Protein AF-0000000074544015 (afdb_homodimer)

Structure (mmCIF, N/CA/C/O backbone):
data_AF-0000000074544015-model_v1
#
loop_
_entity.id
_entity.type
_entity.pdbx_description
1 polymer 'DUF4149 domain-containing protein'
#
loop_
_atom_site.group_PDB
_atom_site.id
_atom_site.type_symbol
_atom_site.label_atom_id
_atom_site.label_alt_id
_atom_site.label_comp_id
_atom_site.label_asym_id
_atom_site.label_entity_id
_atom_site.label_seq_id
_atom_site.pdbx_PDB_ins_code
_atom_site.Cartn_x
_atom_site.Cartn_y
_atom_site.Cartn_z
_atom_site.occupancy
_atom_site.B_iso_or_equiv
_atom_site.auth_seq_id
_atom_site.auth_comp_id
_atom_site.auth_asym_id
_atom_site.auth_atom_id
_atom_site.pdbx_PDB_model_num
ATOM 1 N N . MET A 1 1 ? -19.25 -23.734 -2.285 1 68.38 1 MET A N 1
ATOM 2 C CA . MET A 1 1 ? -19.594 -22.438 -2.869 1 68.38 1 MET A CA 1
ATOM 3 C C . MET A 1 1 ? -19.469 -22.469 -4.387 1 68.38 1 MET A C 1
ATOM 5 O O . MET A 1 1 ? -18.562 -23.109 -4.926 1 68.38 1 MET A O 1
ATOM 9 N N . ASN A 1 2 ? -20.469 -21.922 -5.105 1 86.62 2 ASN A N 1
ATOM 10 C CA . ASN A 1 2 ? -20.453 -21.891 -6.566 1 86.62 2 ASN A CA 1
ATOM 11 C C . ASN A 1 2 ? -19.359 -20.969 -7.094 1 86.62 2 ASN A C 1
ATOM 13 O O . ASN A 1 2 ? -19.438 -19.75 -6.934 1 86.62 2 ASN A O 1
ATOM 17 N N . VAL A 1 3 ? -18.312 -21.5 -7.609 1 88.94 3 VAL A N 1
ATOM 18 C CA . VAL A 1 3 ? -17.125 -20.766 -8.023 1 88.94 3 VAL A CA 1
ATOM 19 C C . VAL A 1 3 ? -17.484 -19.766 -9.109 1 88.94 3 VAL A C 1
ATOM 21 O O . VAL A 1 3 ? -16.906 -18.688 -9.18 1 88.94 3 VAL A O 1
ATOM 24 N N . MET A 1 4 ? -18.438 -20.109 -9.906 1 91.88 4 MET A N 1
ATOM 25 C CA . MET A 1 4 ? -18.859 -19.188 -10.961 1 91.88 4 MET A CA 1
ATOM 26 C C . MET A 1 4 ? -19.438 -17.906 -10.375 1 91.88 4 MET A C 1
ATOM 28 O O . MET A 1 4 ? -19.172 -16.812 -10.883 1 91.88 4 MET A O 1
ATOM 32 N N . PHE A 1 5 ? -20.203 -18.125 -9.359 1 94.81 5 PHE A N 1
ATOM 33 C CA . PHE A 1 5 ? -20.781 -16.969 -8.68 1 94.81 5 PHE A CA 1
ATOM 34 C C . PHE A 1 5 ? -19.703 -16.141 -8 1 94.81 5 PHE A C 1
ATOM 36 O O . PHE A 1 5 ? -19.688 -14.906 -8.109 1 94.81 5 PHE A O 1
ATOM 43 N N . LEU A 1 6 ? -18.812 -16.797 -7.352 1 96.56 6 LEU A N 1
ATOM 44 C CA . LEU A 1 6 ? -17.719 -16.109 -6.676 1 96.56 6 LEU A CA 1
ATOM 45 C C . LEU A 1 6 ? -16.844 -15.359 -7.68 1 96.56 6 LEU A C 1
ATOM 47 O O . LEU A 1 6 ? -16.422 -14.234 -7.414 1 96.56 6 LEU A O 1
ATOM 51 N N . ASN A 1 7 ? -16.625 -15.906 -8.805 1 97.31 7 ASN A N 1
ATOM 52 C CA . ASN A 1 7 ? -15.867 -15.266 -9.883 1 97.31 7 ASN A CA 1
ATOM 53 C C . ASN A 1 7 ? -16.531 -13.969 -10.336 1 97.31 7 ASN A C 1
ATOM 55 O O . ASN A 1 7 ? -15.852 -12.953 -10.508 1 97.31 7 ASN A O 1
ATOM 59 N N . LYS A 1 8 ? -17.781 -14.047 -10.516 1 97.81 8 LYS A N 1
ATOM 60 C CA . LYS A 1 8 ? -18.531 -12.867 -10.945 1 97.81 8 LYS A CA 1
ATOM 61 C C . LYS A 1 8 ? -18.453 -11.758 -9.898 1 97.81 8 LYS A C 1
ATOM 63 O O . LYS A 1 8 ? -18.266 -10.586 -10.242 1 97.81 8 LYS A O 1
ATOM 68 N N . LEU A 1 9 ? -18.562 -12.148 -8.68 1 98.25 9 LEU A N 1
ATOM 69 C CA . LEU A 1 9 ? -18.531 -11.172 -7.594 1 98.25 9 LEU A CA 1
ATOM 70 C C . LEU A 1 9 ? -17.156 -10.523 -7.488 1 98.25 9 LEU A C 1
ATOM 72 O O . LEU A 1 9 ? -17.047 -9.32 -7.246 1 98.25 9 LEU A O 1
ATOM 76 N N . ILE A 1 10 ? -16.109 -11.281 -7.668 1 98.62 10 ILE A N 1
ATOM 77 C CA . ILE A 1 10 ? -14.758 -10.75 -7.613 1 98.62 10 ILE A CA 1
ATOM 78 C C . ILE A 1 10 ? -14.531 -9.773 -8.766 1 98.62 10 ILE A C 1
ATOM 80 O O . ILE A 1 10 ? -13.93 -8.711 -8.586 1 98.62 10 ILE A O 1
ATOM 84 N N . PHE A 1 11 ? -15.031 -10.148 -9.914 1 98.62 11 PHE A N 1
ATOM 85 C CA . PHE A 1 11 ? -14.945 -9.258 -11.07 1 98.62 11 PHE A CA 1
ATOM 86 C C . PHE A 1 11 ? -15.641 -7.934 -10.789 1 98.62 11 PHE A C 1
ATOM 88 O O . PHE A 1 11 ? -15.078 -6.863 -11.047 1 98.62 11 PHE A O 1
ATOM 95 N N . ILE A 1 12 ? -16.828 -8 -10.242 1 98.69 12 ILE A N 1
ATOM 96 C CA . ILE A 1 12 ? -17.594 -6.805 -9.922 1 98.69 12 ILE A CA 1
ATOM 97 C C . ILE A 1 12 ? -16.844 -5.984 -8.867 1 98.69 12 ILE A C 1
ATOM 99 O O . ILE A 1 12 ? -16.781 -4.754 -8.961 1 98.69 12 ILE A O 1
ATOM 103 N N . CYS A 1 13 ? -16.25 -6.652 -7.918 1 98.75 13 CYS A N 1
ATOM 104 C CA . CYS A 1 13 ? -15.469 -5.957 -6.902 1 98.75 13 CYS A CA 1
ATOM 105 C C . CYS A 1 13 ? -14.258 -5.258 -7.52 1 98.75 13 CYS A C 1
ATOM 107 O O . CYS A 1 13 ? -13.836 -4.207 -7.039 1 98.75 13 CYS A O 1
ATOM 109 N N . GLY A 1 14 ? -13.719 -5.902 -8.586 1 98.81 14 GLY A N 1
ATOM 110 C CA . GLY A 1 14 ? -12.672 -5.203 -9.312 1 98.81 14 GLY A CA 1
ATOM 111 C C . GLY A 1 14 ? -13.117 -3.863 -9.859 1 98.81 14 GLY A C 1
ATOM 112 O O . GLY A 1 14 ? -12.43 -2.854 -9.695 1 98.81 14 GLY A O 1
ATOM 113 N N . ILE A 1 15 ? -14.258 -3.795 -10.43 1 98.62 15 ILE A N 1
ATOM 114 C CA . ILE A 1 15 ? -14.828 -2.572 -10.984 1 98.62 15 ILE A CA 1
ATOM 115 C C . ILE A 1 15 ? -15.102 -1.572 -9.867 1 98.62 15 ILE A C 1
ATOM 117 O O . ILE A 1 15 ? -14.82 -0.379 -10.008 1 98.62 15 ILE A O 1
ATOM 121 N N . LEU A 1 16 ? -15.57 -2.104 -8.812 1 98.75 16 LEU A N 1
ATOM 122 C CA . LEU A 1 16 ? -15.914 -1.248 -7.676 1 98.75 16 LEU A CA 1
ATOM 123 C C . LEU A 1 16 ? -14.656 -0.648 -7.055 1 98.75 16 LEU A C 1
ATOM 125 O O . LEU A 1 16 ? -14.68 0.478 -6.555 1 98.75 16 LEU A O 1
ATOM 129 N N . HIS A 1 17 ? -13.539 -1.389 -7.109 1 98.81 17 HIS A N 1
ATOM 130 C CA . HIS A 1 17 ? -12.273 -0.826 -6.652 1 98.81 17 HIS A CA 1
ATOM 131 C C . HIS A 1 17 ? -11.859 0.37 -7.504 1 98.81 17 HIS A C 1
ATOM 133 O O . HIS A 1 17 ? -11.336 1.356 -6.984 1 98.81 17 HIS A O 1
ATOM 139 N N . LEU A 1 18 ? -12.039 0.261 -8.797 1 98.25 18 LEU A N 1
ATOM 140 C CA . LEU A 1 18 ? -11.727 1.381 -9.68 1 98.25 18 LEU A CA 1
ATOM 141 C C . LEU A 1 18 ? -12.641 2.57 -9.391 1 98.25 18 LEU A C 1
ATOM 143 O O . LEU A 1 18 ? -12.18 3.715 -9.359 1 98.25 18 LEU A O 1
ATOM 147 N N . ALA A 1 19 ? -13.914 2.293 -9.164 1 97.44 19 ALA A N 1
ATOM 148 C CA . ALA A 1 19 ? -14.859 3.346 -8.797 1 97.44 19 ALA A CA 1
ATOM 149 C C . ALA A 1 19 ? -14.453 4.016 -7.488 1 97.44 19 ALA A C 1
ATOM 151 O O . ALA A 1 19 ? -14.555 5.234 -7.348 1 97.44 19 ALA A O 1
ATOM 152 N N . LEU A 1 20 ? -14.047 3.203 -6.547 1 97.19 20 LEU A N 1
ATOM 153 C CA . LEU A 1 20 ? -13.547 3.725 -5.281 1 97.19 20 LEU A CA 1
ATOM 154 C C . LEU A 1 20 ? -12.367 4.664 -5.508 1 97.19 20 LEU A C 1
ATOM 156 O O . LEU A 1 20 ? -12.273 5.715 -4.871 1 97.19 20 LEU A O 1
ATOM 160 N N . GLY A 1 21 ? -11.438 4.227 -6.391 1 95.38 21 GLY A N 1
ATOM 161 C CA . GLY A 1 21 ? -10.312 5.078 -6.723 1 95.38 21 GLY A CA 1
ATOM 162 C C . GLY A 1 21 ? -10.727 6.438 -7.254 1 95.38 21 GLY A C 1
ATOM 163 O O . GLY A 1 21 ? -10.195 7.465 -6.832 1 95.38 21 GLY A O 1
ATOM 164 N N . ILE A 1 22 ? -11.68 6.461 -8.094 1 92.88 22 ILE A N 1
ATOM 165 C CA . ILE A 1 22 ? -12.203 7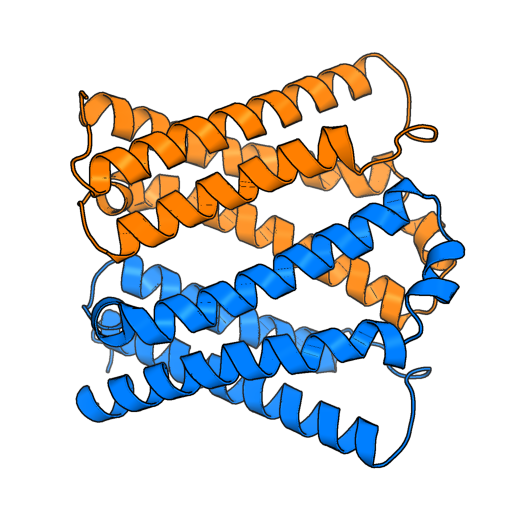.699 -8.664 1 92.88 22 ILE A CA 1
ATOM 166 C C . ILE A 1 22 ? -12.852 8.539 -7.574 1 92.88 22 ILE A C 1
ATOM 168 O O . ILE A 1 22 ? -12.594 9.742 -7.473 1 92.88 22 ILE A O 1
ATOM 172 N N . GLY A 1 23 ? -13.641 7.918 -6.766 1 90.44 23 GLY A N 1
ATOM 173 C CA . GLY A 1 23 ? -14.305 8.617 -5.676 1 90.44 23 GLY A CA 1
ATOM 174 C C . GLY A 1 23 ? -13.328 9.18 -4.652 1 90.44 23 GLY A C 1
ATOM 175 O O . GLY A 1 23 ? -13.531 10.273 -4.133 1 90.44 23 GLY A O 1
ATOM 176 N N . SER A 1 24 ? -12.289 8.43 -4.371 1 91.12 24 SER A N 1
ATOM 177 C CA . SER A 1 24 ? -11.305 8.82 -3.365 1 91.12 24 SER A CA 1
ATOM 178 C C . SER A 1 24 ? -10.539 10.07 -3.799 1 91.12 24 SER A C 1
ATOM 180 O O . SER A 1 24 ? -9.992 10.789 -2.963 1 91.12 24 SER A O 1
ATOM 182 N N . SER A 1 25 ? -10.492 10.375 -5.059 1 92 25 SER A N 1
ATOM 183 C CA . SER A 1 25 ? -9.773 11.539 -5.57 1 92 25 SER A CA 1
ATOM 184 C C . SER A 1 25 ? -10.484 12.836 -5.199 1 92 25 SER A C 1
ATOM 186 O O . SER A 1 25 ? -9.914 13.922 -5.32 1 92 25 SER A O 1
ATOM 188 N N . ILE A 1 26 ? -11.703 12.766 -4.664 1 91.06 26 ILE A N 1
ATOM 189 C CA . ILE A 1 26 ? -12.492 13.914 -4.242 1 91.06 26 ILE A CA 1
ATOM 190 C C . ILE A 1 26 ? -12.125 14.297 -2.811 1 91.06 26 ILE A C 1
ATOM 192 O O . ILE A 1 26 ? -12.312 15.445 -2.398 1 91.06 26 ILE A O 1
ATOM 196 N N . ILE A 1 27 ? -11.484 13.445 -2.08 1 91.25 27 ILE A N 1
ATOM 197 C CA . ILE A 1 27 ? -11.273 13.562 -0.643 1 91.25 27 ILE A CA 1
ATOM 198 C C . ILE A 1 27 ? -10.328 14.727 -0.355 1 91.25 27 ILE A C 1
ATOM 200 O O . ILE A 1 27 ? -10.586 15.531 0.544 1 91.25 27 ILE A O 1
ATOM 204 N N . PRO A 1 28 ? -9.297 14.914 -1.146 1 94.62 28 PRO A N 1
ATOM 205 C CA . PRO A 1 28 ? -8.414 16.047 -0.875 1 94.62 28 PRO A CA 1
ATOM 206 C C . PRO A 1 28 ? -9.148 17.391 -0.929 1 94.62 28 PRO A C 1
ATOM 208 O O . PRO A 1 28 ? -8.844 18.297 -0.147 1 94.62 28 PRO A O 1
ATOM 211 N N . LYS A 1 29 ? -10.07 17.516 -1.796 1 93.44 29 LYS A N 1
ATOM 212 C CA . LYS A 1 29 ? -10.828 18.75 -1.916 1 93.44 29 LYS A CA 1
ATOM 213 C C . LYS A 1 29 ? -11.82 18.906 -0.763 1 93.44 29 LYS A C 1
ATOM 215 O O . LYS A 1 29 ? -11.922 19.969 -0.162 1 93.44 29 LYS A O 1
ATOM 220 N N . VAL A 1 30 ? -12.469 17.875 -0.419 1 89.75 30 VAL A N 1
ATOM 221 C CA . VAL A 1 30 ? -13.5 17.891 0.611 1 89.75 30 VAL A CA 1
ATOM 222 C C . VAL A 1 30 ? -12.875 18.203 1.967 1 89.75 30 VAL A C 1
ATOM 224 O O . VAL A 1 30 ? -13.469 18.922 2.775 1 89.75 30 VAL A O 1
ATOM 227 N N . LEU A 1 31 ? -11.68 17.75 2.191 1 91.75 31 LEU A N 1
ATOM 228 C CA . LEU A 1 31 ? -11.031 17.938 3.484 1 91.75 31 LEU A CA 1
ATOM 229 C C . LEU A 1 31 ? -10.008 19.078 3.424 1 91.75 31 LEU A C 1
ATOM 231 O O . LEU A 1 31 ? -9.25 19.281 4.375 1 91.75 31 LEU A O 1
ATOM 235 N N . ASP A 1 32 ? -9.906 19.688 2.236 1 94.31 32 ASP A N 1
ATOM 236 C CA . ASP A 1 32 ? -9.031 20.844 2.023 1 94.31 32 ASP A CA 1
ATOM 237 C C . ASP A 1 32 ? -7.59 20.5 2.402 1 94.31 32 ASP A C 1
ATOM 239 O O . ASP A 1 32 ? -6.961 21.234 3.178 1 94.31 32 ASP A O 1
ATOM 243 N N . TRP A 1 33 ? -7.113 19.406 1.851 1 96 33 TRP A N 1
ATOM 244 C CA . TRP A 1 33 ? -5.746 18.969 2.117 1 96 33 TRP A CA 1
ATOM 245 C C . TRP A 1 33 ? -4.746 20.062 1.764 1 96 33 TRP A C 1
ATOM 247 O O . TRP A 1 33 ? -3.779 20.297 2.494 1 96 33 TRP A O 1
ATOM 257 N N . LYS A 1 34 ? -4.961 20.719 0.68 1 96.81 34 LYS A N 1
ATOM 258 C CA . LYS A 1 34 ? -4.008 21.703 0.17 1 96.81 34 LYS A CA 1
ATOM 259 C C . LYS A 1 34 ? -3.717 22.781 1.214 1 96.81 34 LYS A C 1
ATOM 261 O O . LYS A 1 34 ? -2.555 23.062 1.521 1 96.81 34 LYS A O 1
ATOM 266 N N . THR A 1 35 ? -4.715 23.375 1.816 1 96.5 35 THR A N 1
ATOM 267 C CA . THR A 1 35 ? -4.547 24.422 2.807 1 96.5 35 THR A CA 1
ATOM 268 C C . THR A 1 35 ? -4.023 23.859 4.121 1 96.5 35 THR A C 1
ATOM 270 O O . THR A 1 35 ? -3.109 24.422 4.727 1 96.5 35 THR A O 1
ATOM 273 N N . GLU A 1 36 ? -4.578 22.734 4.543 1 96.62 36 GLU A N 1
ATOM 274 C CA . GLU A 1 36 ? -4.207 22.156 5.828 1 96.62 36 GLU A CA 1
ATOM 275 C C . GLU A 1 36 ? -2.734 21.75 5.852 1 96.62 36 GLU A C 1
ATOM 277 O O . GLU A 1 36 ? -2.037 22 6.84 1 96.62 36 GLU A O 1
ATOM 282 N N . LEU A 1 37 ? -2.26 21.266 4.746 1 97.19 37 LEU A N 1
ATOM 283 C CA . LEU A 1 37 ? -0.925 20.672 4.746 1 97.19 37 LEU A CA 1
ATOM 284 C C . LEU A 1 37 ? 0.141 21.75 4.543 1 97.19 37 LEU A C 1
ATOM 286 O O . LEU A 1 37 ? 1.336 21.469 4.672 1 97.19 37 LEU A O 1
ATOM 290 N N . THR A 1 38 ? -0.251 22.938 4.262 1 97.06 38 THR A N 1
ATOM 291 C CA . THR A 1 38 ? 0.721 24.031 4.215 1 97.06 38 THR A CA 1
ATOM 292 C C . THR A 1 38 ? 1.241 24.344 5.613 1 97.06 38 THR A C 1
ATOM 294 O O . THR A 1 38 ? 2.246 25.047 5.766 1 97.06 38 THR A O 1
ATOM 297 N N . LYS A 1 39 ? 0.61 23.781 6.605 1 97.5 39 LYS A N 1
ATOM 298 C CA . LYS A 1 39 ? 0.94 24.078 7.996 1 97.5 39 LYS A CA 1
ATOM 299 C C . LYS A 1 39 ? 2.145 23.266 8.461 1 97.5 39 LYS A C 1
ATOM 301 O O . LYS A 1 39 ? 2.725 23.547 9.508 1 97.5 39 LYS A O 1
ATOM 306 N N . VAL A 1 40 ? 2.463 22.312 7.703 1 96.94 40 VAL A N 1
ATOM 307 C CA . VAL A 1 40 ? 3.574 21.453 8.102 1 96.94 40 VAL A CA 1
ATOM 308 C C . VAL A 1 40 ? 4.773 21.703 7.188 1 96.94 40 VAL A C 1
ATOM 310 O O . VAL A 1 40 ? 4.652 22.375 6.168 1 96.94 40 VAL A O 1
ATOM 313 N N . GLN A 1 41 ? 5.945 21.141 7.539 1 95.94 41 GLN A N 1
ATOM 314 C CA . GLN A 1 41 ? 7.164 21.266 6.746 1 95.94 41 GLN A CA 1
ATOM 315 C C . GLN A 1 41 ? 6.996 20.609 5.375 1 95.94 41 GLN A C 1
ATOM 317 O O . GLN A 1 41 ? 6.277 19.609 5.242 1 95.94 41 GLN A O 1
ATOM 322 N N . PRO A 1 42 ? 7.688 21.094 4.387 1 96.06 42 PRO A N 1
ATOM 323 C CA . PRO A 1 42 ? 7.508 20.609 3.018 1 96.06 42 PRO A CA 1
ATOM 324 C C . PRO A 1 42 ? 7.695 19.109 2.896 1 96.06 42 PRO A C 1
ATOM 326 O O . PRO A 1 42 ? 6.914 18.438 2.215 1 96.06 42 PRO A O 1
ATOM 329 N N . LEU A 1 43 ? 8.664 18.547 3.562 1 95.62 43 LEU A N 1
ATOM 330 C CA . LEU A 1 43 ? 8.914 17.125 3.455 1 95.62 43 LEU A CA 1
ATOM 331 C C . LEU A 1 43 ? 7.738 16.312 3.992 1 95.62 43 LEU A C 1
ATOM 333 O O . LEU A 1 43 ? 7.316 15.336 3.375 1 95.62 43 LEU A O 1
ATOM 337 N N . ILE A 1 44 ? 7.188 16.656 5.055 1 96.75 44 ILE A N 1
ATOM 338 C CA . ILE A 1 44 ? 6.066 15.961 5.672 1 96.75 44 ILE A CA 1
ATOM 339 C C . ILE A 1 44 ? 4.824 16.094 4.793 1 96.75 44 ILE A C 1
ATOM 341 O O . ILE A 1 44 ? 4.078 15.133 4.605 1 96.75 44 ILE A O 1
ATOM 345 N N . ARG A 1 45 ? 4.637 17.281 4.242 1 97.69 45 ARG A N 1
ATOM 346 C CA . ARG A 1 45 ? 3.562 17.516 3.285 1 97.69 45 ARG A CA 1
ATOM 347 C C . ARG A 1 45 ? 3.678 16.578 2.09 1 97.69 45 ARG A C 1
ATOM 349 O O . ARG A 1 45 ? 2.695 15.953 1.688 1 97.69 45 ARG A O 1
ATOM 356 N N . GLN A 1 46 ? 4.844 16.484 1.615 1 97.81 46 GLN A N 1
ATOM 357 C CA . GLN A 1 46 ? 5.098 15.664 0.437 1 97.81 46 GLN A CA 1
ATOM 358 C C . GLN A 1 46 ? 4.949 14.188 0.759 1 97.81 46 GLN A C 1
ATOM 360 O O . GLN A 1 46 ? 4.488 13.406 -0.077 1 97.81 46 GLN A O 1
ATOM 365 N N . MET A 1 47 ? 5.316 13.781 1.962 1 97.69 47 MET A N 1
ATOM 366 C CA . MET A 1 47 ? 5.121 12.398 2.391 1 97.69 47 MET A CA 1
ATOM 367 C C . MET A 1 47 ? 3.639 12.055 2.451 1 97.69 47 MET A C 1
ATOM 369 O O . MET A 1 47 ? 3.234 10.961 2.035 1 97.69 47 MET A O 1
ATOM 373 N N . PHE A 1 48 ? 2.826 12.969 2.959 1 98.25 48 PHE A N 1
ATOM 374 C CA . PHE A 1 48 ? 1.387 12.742 3.016 1 98.25 48 PHE A CA 1
ATOM 375 C C . PHE A 1 48 ? 0.829 12.453 1.627 1 98.25 48 PHE A C 1
ATOM 377 O O . PHE A 1 48 ? 0.156 11.445 1.417 1 98.25 48 PHE A O 1
ATOM 384 N N . TRP A 1 49 ? 1.152 13.281 0.678 1 97.81 49 TRP A N 1
ATOM 385 C CA . TRP A 1 49 ? 0.671 13.125 -0.69 1 97.81 49 TRP A CA 1
ATOM 386 C C . TRP A 1 49 ? 1.205 11.844 -1.313 1 97.81 49 TRP A C 1
ATOM 388 O O . TRP A 1 49 ? 0.488 11.156 -2.043 1 97.81 49 TRP A O 1
ATOM 398 N N . THR A 1 50 ? 2.424 11.547 -1.043 1 98.25 50 THR A N 1
ATOM 399 C CA . THR A 1 50 ? 3.043 10.328 -1.551 1 98.25 50 THR A CA 1
ATOM 400 C C . THR A 1 50 ? 2.314 9.094 -1.026 1 98.25 50 THR A C 1
ATOM 402 O O . THR A 1 50 ? 1.92 8.227 -1.803 1 98.25 50 THR A O 1
ATOM 405 N N . TYR A 1 51 ? 2.135 9.039 0.278 1 98.25 51 TYR A N 1
ATOM 406 C CA . TYR A 1 51 ? 1.462 7.891 0.881 1 98.25 51 TYR A CA 1
ATOM 407 C C . TYR A 1 51 ? 0.04 7.75 0.351 1 98.25 51 TYR A C 1
ATOM 409 O O . TYR A 1 51 ? -0.414 6.641 0.058 1 98.25 51 TYR A O 1
ATOM 417 N N . ALA A 1 52 ? -0.606 8.859 0.192 1 98 52 ALA A N 1
ATOM 418 C CA . ALA A 1 52 ? -1.964 8.844 -0.347 1 98 52 ALA A CA 1
ATOM 419 C C . ALA A 1 52 ? -1.982 8.297 -1.772 1 98 52 ALA A C 1
ATOM 421 O O . ALA A 1 52 ? -2.857 7.508 -2.131 1 98 52 ALA A O 1
ATOM 422 N N . ALA A 1 53 ? -1.065 8.727 -2.586 1 97.62 53 ALA A N 1
ATOM 423 C CA . ALA A 1 53 ? -0.974 8.25 -3.965 1 97.62 53 ALA A CA 1
ATOM 424 C C . ALA A 1 53 ? -0.689 6.754 -4.012 1 97.62 53 ALA A C 1
ATOM 426 O O . ALA A 1 53 ? -1.25 6.035 -4.844 1 97.62 53 ALA A O 1
ATOM 427 N N . TYR A 1 54 ? 0.199 6.309 -3.139 1 98.31 54 TYR A N 1
ATOM 428 C CA . TYR A 1 54 ? 0.479 4.879 -3.057 1 98.31 54 TYR A CA 1
ATOM 429 C C . TYR A 1 54 ? -0.79 4.09 -2.75 1 98.31 54 TYR A C 1
ATOM 431 O O . TYR A 1 54 ? -1.061 3.066 -3.383 1 98.31 54 TYR A O 1
ATOM 439 N N . ILE A 1 55 ? -1.539 4.551 -1.779 1 98.25 55 ILE A N 1
ATOM 440 C CA . ILE A 1 55 ? -2.768 3.871 -1.385 1 98.25 55 ILE A CA 1
ATOM 441 C C . ILE A 1 55 ? -3.744 3.848 -2.559 1 98.25 55 ILE A C 1
ATOM 443 O O . ILE A 1 55 ? -4.359 2.818 -2.844 1 98.25 55 ILE A O 1
ATOM 447 N N . LEU A 1 56 ? -3.85 4.961 -3.23 1 97.62 56 LEU A N 1
ATOM 448 C CA . LEU A 1 56 ? -4.734 5.039 -4.387 1 97.62 56 LEU A CA 1
ATOM 449 C C . LEU A 1 56 ? -4.324 4.031 -5.457 1 97.62 56 LEU A C 1
ATOM 451 O O . LEU A 1 56 ? -5.164 3.295 -5.977 1 97.62 56 LEU A O 1
ATOM 455 N N . VAL A 1 57 ? -3.086 4 -5.793 1 97.44 57 VAL A N 1
ATOM 456 C CA . VAL A 1 57 ? -2.586 3.113 -6.836 1 97.44 57 VAL A CA 1
ATOM 457 C C . VAL A 1 57 ? -2.771 1.658 -6.41 1 97.44 57 VAL A C 1
ATOM 459 O O . VAL A 1 57 ? -3.143 0.809 -7.223 1 97.44 57 VAL A O 1
ATOM 462 N N . ILE A 1 58 ? -2.508 1.364 -5.168 1 98.19 58 ILE A N 1
ATOM 463 C CA . ILE A 1 58 ? -2.682 0.01 -4.652 1 98.19 58 ILE A CA 1
ATOM 464 C C . ILE A 1 58 ? -4.141 -0.412 -4.797 1 98.19 58 ILE A C 1
ATOM 466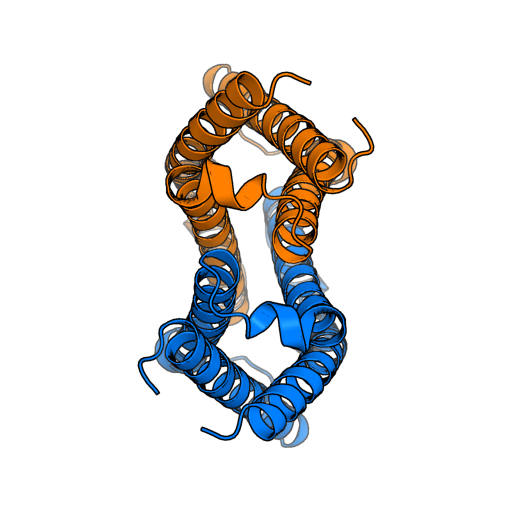 O O . ILE A 1 58 ? -4.434 -1.531 -5.223 1 98.19 58 ILE A O 1
ATOM 470 N N . ASN A 1 59 ? -5.055 0.482 -4.469 1 98.12 59 ASN A N 1
ATOM 471 C CA . ASN A 1 59 ? -6.473 0.191 -4.656 1 98.12 59 ASN A CA 1
ATOM 472 C C . ASN A 1 59 ? -6.801 -0.082 -6.121 1 98.12 59 ASN A C 1
ATOM 474 O O . ASN A 1 59 ? -7.574 -0.991 -6.426 1 98.12 59 ASN A O 1
ATOM 478 N N . ILE A 1 60 ? -6.223 0.702 -6.977 1 98.12 60 ILE A N 1
ATOM 479 C CA . ILE A 1 60 ? -6.434 0.509 -8.406 1 98.12 60 ILE A CA 1
ATOM 480 C C . ILE A 1 60 ? -5.867 -0.844 -8.836 1 98.12 60 ILE A C 1
ATOM 482 O O . ILE A 1 60 ? -6.484 -1.558 -9.633 1 98.12 60 ILE A O 1
ATOM 486 N N . CYS A 1 61 ? -4.746 -1.213 -8.32 1 98.31 61 CYS A N 1
ATOM 487 C CA . CYS A 1 61 ? -4.137 -2.5 -8.633 1 98.31 61 CYS A CA 1
ATOM 488 C C . CYS A 1 61 ? -5.012 -3.65 -8.148 1 98.31 61 CYS A C 1
ATOM 490 O O . CYS A 1 61 ? -5.117 -4.68 -8.82 1 98.31 61 CYS A O 1
ATOM 492 N N . PHE A 1 62 ? -5.598 -3.488 -6.91 1 98.69 62 PHE A N 1
ATOM 493 C CA . PHE A 1 62 ? -6.559 -4.488 -6.461 1 98.69 62 PHE A CA 1
ATOM 494 C C . PHE A 1 62 ? -7.672 -4.672 -7.484 1 98.69 62 PHE A C 1
ATOM 496 O O . PHE A 1 62 ? -8.086 -5.801 -7.762 1 98.69 62 PHE A O 1
ATOM 503 N N . GLY A 1 63 ? -8.148 -3.535 -7.996 1 98.75 63 GLY A N 1
ATOM 504 C CA . GLY A 1 63 ? -9.188 -3.598 -9.016 1 98.75 63 GLY A CA 1
ATOM 505 C C . GLY A 1 63 ? -8.734 -4.301 -10.281 1 98.75 63 GLY A C 1
ATOM 506 O O . GLY A 1 63 ? -9.43 -5.191 -10.781 1 98.75 63 GLY A O 1
ATOM 507 N N . LEU A 1 64 ? -7.598 -3.977 -10.766 1 98.5 64 LEU A N 1
ATOM 508 C CA . LEU A 1 64 ? -7.098 -4.508 -12.031 1 98.5 64 LEU A CA 1
ATOM 509 C C . LEU A 1 64 ? -6.852 -6.012 -11.93 1 98.5 64 LEU A C 1
ATOM 511 O O . LEU A 1 64 ? -7.23 -6.77 -12.828 1 98.5 64 LEU A O 1
ATOM 515 N N . VAL A 1 65 ? -6.23 -6.457 -10.852 1 98.44 65 VAL A N 1
ATOM 516 C CA . VAL A 1 65 ? -5.953 -7.883 -10.711 1 98.44 65 VAL A CA 1
ATOM 517 C C . VAL A 1 65 ? -7.262 -8.656 -10.555 1 98.44 65 VAL A C 1
ATOM 519 O O . VAL A 1 65 ? -7.379 -9.789 -11.023 1 98.44 65 VAL A O 1
ATOM 522 N N . SER A 1 66 ? -8.242 -8.008 -9.945 1 98.75 66 SER A N 1
ATOM 523 C CA . SER A 1 66 ? -9.531 -8.656 -9.766 1 98.75 66 SER A CA 1
ATOM 524 C C . SER A 1 66 ? -10.289 -8.758 -11.094 1 98.75 66 SER A C 1
ATOM 526 O O . SER A 1 66 ? -11.023 -9.711 -11.328 1 98.75 66 SER A O 1
ATOM 528 N N . ILE A 1 67 ? -10.086 -7.781 -11.953 1 98.62 67 ILE A N 1
ATOM 529 C CA . ILE A 1 67 ? -10.773 -7.758 -13.242 1 98.62 67 ILE A CA 1
ATOM 530 C C . ILE A 1 67 ? -10.07 -8.695 -14.219 1 98.62 67 ILE A C 1
ATOM 532 O O . ILE A 1 67 ? -10.719 -9.531 -14.852 1 98.62 67 ILE A O 1
ATOM 536 N N . PHE A 1 68 ? -8.742 -8.641 -14.297 1 98.19 68 PHE A N 1
ATOM 537 C CA . PHE A 1 68 ? -8.008 -9.367 -15.32 1 98.19 68 PHE A CA 1
ATOM 538 C C . PHE A 1 68 ? -7.531 -10.711 -14.797 1 98.19 68 PHE A C 1
ATOM 540 O O . PHE A 1 68 ? -7.148 -11.594 -15.578 1 98.19 68 PHE A O 1
ATOM 547 N N . GLY A 1 69 ? -7.527 -10.906 -13.547 1 98.06 69 GLY A N 1
ATOM 548 C CA . GLY A 1 69 ? -7.055 -12.148 -12.953 1 98.06 69 GLY A CA 1
ATOM 549 C C . GLY A 1 69 ? -8.07 -12.797 -12.031 1 98.06 69 GLY A C 1
ATOM 550 O O . GLY A 1 69 ? -7.711 -13.367 -11 1 98.06 69 GLY A O 1
ATOM 551 N N . THR A 1 70 ? -9.32 -12.664 -12.398 1 97.69 70 THR A N 1
ATOM 552 C CA . THR A 1 70 ? -10.391 -13.172 -11.555 1 97.69 70 THR A CA 1
ATOM 553 C C . THR A 1 70 ? -10.211 -14.664 -11.281 1 97.69 70 THR A C 1
ATOM 555 O O . THR A 1 70 ? -10.234 -15.102 -10.133 1 97.69 70 THR A O 1
ATOM 558 N N . GLU A 1 71 ? -10 -15.477 -12.305 1 97.5 71 GLU A N 1
ATOM 559 C CA . GLU A 1 71 ? -9.836 -16.922 -12.164 1 97.5 71 GLU A CA 1
ATOM 560 C C . GLU A 1 71 ? -8.547 -17.25 -11.414 1 97.5 71 GLU A C 1
ATOM 562 O O . GLU A 1 71 ? -8.508 -18.203 -10.633 1 97.5 71 GLU A O 1
ATOM 567 N N . GLU A 1 72 ? -7.547 -16.422 -11.688 1 98.06 72 GLU A N 1
ATOM 568 C CA . GLU A 1 72 ? -6.254 -16.656 -11.055 1 98.06 72 GLU A CA 1
ATOM 569 C C . GLU A 1 72 ? -6.328 -16.406 -9.547 1 98.06 72 GLU A C 1
ATOM 571 O O . GLU A 1 72 ? -5.613 -17.031 -8.773 1 98.06 72 GLU A O 1
ATOM 576 N N . LEU A 1 73 ? -7.234 -15.562 -9.156 1 98.44 73 LEU A N 1
ATOM 577 C CA . LEU A 1 73 ? -7.406 -15.242 -7.742 1 98.44 73 LEU A CA 1
ATOM 578 C C . LEU A 1 73 ? -8.156 -16.359 -7.02 1 98.44 73 LEU A C 1
ATOM 580 O O . LEU A 1 73 ? -8.219 -16.375 -5.789 1 98.44 73 LEU A O 1
ATOM 584 N N . LEU A 1 74 ? -8.68 -17.266 -7.812 1 98.19 74 LEU A N 1
ATOM 585 C CA . LEU A 1 74 ? -9.453 -18.359 -7.234 1 98.19 74 LEU A CA 1
ATOM 586 C C . LEU A 1 74 ? -8.898 -19.719 -7.676 1 98.19 74 LEU A C 1
ATOM 588 O O . LEU A 1 74 ? -9.656 -20.672 -7.883 1 98.19 74 LEU A O 1
ATOM 592 N N . ASN A 1 75 ? -7.625 -19.812 -7.805 1 97.56 75 ASN A N 1
ATOM 593 C CA . ASN A 1 75 ? -7.055 -21.031 -8.391 1 97.56 75 ASN A CA 1
ATOM 594 C C . ASN A 1 75 ? -6.395 -21.906 -7.332 1 97.56 75 ASN A C 1
ATOM 596 O O . ASN A 1 75 ? -5.555 -22.75 -7.656 1 97.56 75 ASN A O 1
ATOM 600 N N . HIS A 1 76 ? -6.547 -21.625 -6.07 1 97.62 76 HIS A N 1
ATOM 601 C CA . HIS A 1 76 ? -6.129 -22.438 -4.941 1 97.62 76 HIS A CA 1
ATOM 602 C C . HIS A 1 76 ? -4.621 -22.359 -4.727 1 97.62 76 HIS 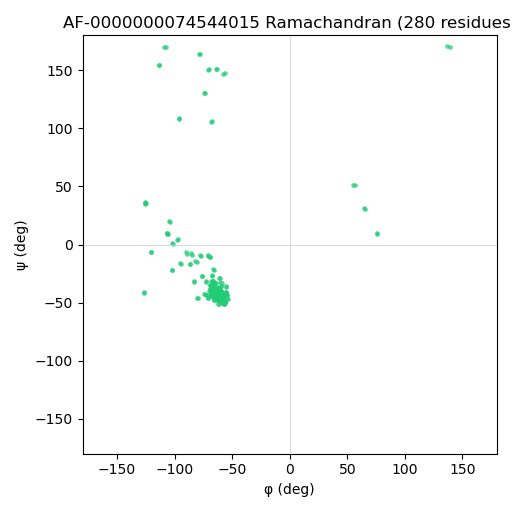A C 1
ATOM 604 O O . HIS A 1 76 ? -4.066 -23.094 -3.896 1 97.62 76 HIS A O 1
ATOM 610 N N . SER A 1 77 ? -3.979 -21.469 -5.426 1 98.19 77 SER A N 1
ATOM 611 C CA . SER A 1 77 ? -2.529 -21.359 -5.281 1 98.19 77 SER A CA 1
ATOM 612 C C . SER A 1 77 ? -2.154 -20.609 -4.008 1 98.19 77 SER A C 1
ATOM 614 O O . SER A 1 77 ? -2.994 -19.938 -3.41 1 98.19 77 SER A O 1
ATOM 616 N N . PHE A 1 78 ? -0.925 -20.766 -3.662 1 98.44 78 PHE A N 1
ATOM 617 C CA . PHE A 1 78 ? -0.366 -20.047 -2.523 1 98.44 78 PHE A CA 1
ATOM 618 C C . PHE A 1 78 ? -0.506 -18.531 -2.713 1 98.44 78 PHE A C 1
ATOM 620 O O . PHE A 1 78 ? -0.935 -17.828 -1.8 1 98.44 78 PHE A O 1
ATOM 627 N N . LEU A 1 79 ? -0.186 -18.062 -3.912 1 98.62 79 LEU A N 1
ATOM 628 C CA . LEU A 1 79 ? -0.225 -16.625 -4.176 1 98.62 79 LEU A CA 1
ATOM 629 C C . LEU A 1 79 ? -1.661 -16.109 -4.172 1 98.62 79 LEU A C 1
ATOM 631 O O . LEU A 1 79 ? -1.925 -15 -3.711 1 98.62 79 LEU A O 1
ATOM 635 N N . ALA A 1 80 ? -2.58 -16.891 -4.711 1 98.69 80 ALA A N 1
ATOM 636 C CA . ALA A 1 80 ? -3.99 -16.516 -4.656 1 98.69 80 ALA A CA 1
ATOM 637 C C . ALA A 1 80 ? -4.465 -16.375 -3.213 1 98.69 80 ALA A C 1
ATOM 639 O O . ALA A 1 80 ? -5.145 -15.406 -2.865 1 98.69 80 ALA A O 1
ATOM 640 N N . SER A 1 81 ? -4.039 -17.312 -2.4 1 98.69 81 SER A N 1
ATOM 641 C CA . SER A 1 81 ? -4.395 -17.281 -0.987 1 98.69 81 SER A CA 1
ATOM 642 C C . SER A 1 81 ? -3.801 -16.047 -0.3 1 98.69 81 SER A C 1
ATOM 644 O O . SER A 1 81 ? -4.492 -15.352 0.445 1 98.69 81 SER A O 1
ATOM 646 N N . CYS A 1 82 ? -2.568 -15.781 -0.542 1 98.5 82 CYS A N 1
ATOM 647 C CA . CYS A 1 82 ? -1.896 -14.641 0.073 1 98.5 82 CYS A CA 1
ATOM 648 C C . CYS A 1 82 ? -2.545 -13.328 -0.353 1 98.5 82 CYS A C 1
ATOM 650 O O . CYS A 1 82 ? -2.812 -12.469 0.482 1 98.5 82 CYS A O 1
ATOM 652 N N . LEU A 1 83 ? -2.811 -13.203 -1.652 1 98.69 83 LEU A N 1
ATOM 653 C CA . LEU A 1 83 ? -3.34 -11.953 -2.18 1 98.69 83 LEU A CA 1
ATOM 654 C C . LEU A 1 83 ? -4.758 -11.711 -1.678 1 98.69 83 LEU A C 1
ATOM 656 O O . LEU A 1 83 ? -5.094 -10.594 -1.271 1 98.69 83 LEU A O 1
ATOM 660 N N . THR A 1 84 ? -5.582 -12.734 -1.704 1 98.88 84 THR A N 1
ATOM 661 C CA . THR A 1 84 ? -6.965 -12.562 -1.276 1 98.88 84 THR A CA 1
ATOM 662 C C . THR A 1 84 ? -7.039 -12.297 0.225 1 98.88 84 THR A C 1
ATOM 664 O O . THR A 1 84 ? -7.844 -11.484 0.681 1 98.88 84 THR A O 1
ATOM 667 N N . LEU A 1 85 ? -6.199 -12.945 0.994 1 98.81 85 LEU A N 1
ATOM 668 C CA . LEU A 1 85 ? -6.141 -12.648 2.422 1 98.81 85 LEU A CA 1
ATOM 669 C C . LEU A 1 85 ? -5.664 -11.219 2.662 1 98.81 85 LEU A C 1
ATOM 671 O O . LEU A 1 85 ? -6.223 -10.508 3.5 1 98.81 85 LEU A O 1
ATOM 675 N N . PHE A 1 86 ? -4.648 -10.82 1.989 1 98.75 86 PHE A N 1
ATOM 676 C CA . PHE A 1 86 ? -4.098 -9.477 2.135 1 98.75 86 PHE A CA 1
ATOM 677 C C . PHE A 1 86 ? -5.16 -8.422 1.853 1 98.75 86 PHE A C 1
ATOM 679 O O . PHE A 1 86 ? -5.34 -7.492 2.637 1 98.75 86 PHE A O 1
ATOM 686 N N . ILE A 1 87 ? -5.855 -8.547 0.688 1 98.81 87 ILE A N 1
ATOM 687 C CA . ILE A 1 87 ? -6.871 -7.57 0.311 1 98.81 87 ILE A CA 1
ATOM 688 C C . ILE A 1 87 ? -7.973 -7.531 1.368 1 98.81 87 ILE A C 1
ATOM 690 O O . ILE A 1 87 ? -8.43 -6.457 1.758 1 98.81 87 ILE A O 1
ATOM 694 N N . SER A 1 88 ? -8.352 -8.688 1.872 1 98.88 88 SER A N 1
ATOM 695 C CA . SER A 1 88 ? -9.391 -8.75 2.898 1 98.88 88 SER A CA 1
ATOM 696 C C . SER A 1 88 ? -8.953 -8.031 4.172 1 98.88 88 SER A C 1
ATOM 698 O O . SER A 1 88 ? -9.688 -7.195 4.703 1 98.88 88 SER A O 1
ATOM 700 N N . LEU A 1 89 ? -7.754 -8.305 4.652 1 98.75 89 LEU A N 1
ATOM 701 C CA . LEU A 1 89 ? -7.262 -7.695 5.883 1 98.75 89 LEU A CA 1
ATOM 702 C C . LEU A 1 89 ? -7.043 -6.195 5.699 1 98.75 89 LEU A C 1
ATOM 704 O O . LEU A 1 89 ? -7.242 -5.414 6.633 1 98.75 89 LEU A O 1
ATOM 708 N N . TYR A 1 90 ? -6.617 -5.848 4.547 1 98.81 90 TYR A N 1
ATOM 709 C CA . TYR A 1 90 ? -6.434 -4.449 4.176 1 98.81 90 TYR A CA 1
ATOM 710 C C . TYR A 1 90 ? -7.711 -3.652 4.402 1 98.81 90 TYR A C 1
ATOM 712 O O . TYR A 1 90 ? -7.691 -2.6 5.047 1 98.81 90 TYR A O 1
ATOM 720 N N . TRP A 1 91 ? -8.812 -4.172 3.971 1 98.75 91 TRP A N 1
ATOM 721 C CA . TRP A 1 91 ? -10.078 -3.457 4.07 1 98.75 91 TRP A CA 1
ATOM 722 C C . TRP A 1 91 ? -10.695 -3.635 5.453 1 98.75 91 TRP A C 1
ATOM 724 O O . TRP A 1 91 ? -11.367 -2.732 5.961 1 98.75 91 TRP A O 1
ATOM 734 N N . LEU A 1 92 ? -10.461 -4.773 6.059 1 98.69 92 LEU A N 1
ATOM 735 C CA . LEU A 1 92 ? -10.93 -4.953 7.426 1 98.69 92 LEU A CA 1
ATOM 736 C C . LEU A 1 92 ? -10.305 -3.916 8.352 1 98.69 92 LEU A C 1
ATOM 738 O O . LEU A 1 92 ? -10.992 -3.342 9.203 1 98.69 92 LEU A O 1
ATOM 742 N N . THR A 1 93 ? -9.016 -3.75 8.148 1 98.5 93 THR A N 1
ATOM 743 C CA . THR A 1 93 ? -8.328 -2.762 8.969 1 98.5 93 THR A CA 1
ATOM 744 C C . THR A 1 93 ? -8.875 -1.361 8.703 1 98.5 93 THR A C 1
ATOM 746 O O . THR A 1 93 ? -9.023 -0.562 9.633 1 98.5 93 THR A O 1
ATOM 749 N N . ARG A 1 94 ? -9.203 -1.065 7.488 1 97.88 94 ARG A N 1
ATOM 750 C CA . ARG A 1 94 ? -9.781 0.228 7.145 1 97.88 94 ARG A CA 1
ATOM 751 C C . ARG A 1 94 ? -11.094 0.458 7.898 1 97.88 94 ARG A C 1
ATOM 753 O O . ARG A 1 94 ? -11.359 1.57 8.352 1 97.88 94 ARG A O 1
ATOM 760 N N . ILE A 1 95 ? -11.891 -0.55 7.992 1 97.81 95 ILE A N 1
ATOM 761 C CA . ILE A 1 95 ? -13.141 -0.454 8.734 1 97.81 95 ILE A CA 1
ATOM 762 C C . ILE A 1 95 ? -12.859 -0.146 10.195 1 97.81 95 ILE A C 1
ATOM 764 O O . ILE A 1 95 ? -13.469 0.749 10.781 1 97.81 95 ILE A O 1
ATOM 768 N N . GLY A 1 96 ? -11.922 -0.905 10.758 1 97.38 96 GLY A N 1
ATOM 769 C CA . GLY A 1 96 ? -11.562 -0.663 12.148 1 97.38 96 GLY A CA 1
ATOM 770 C C . GLY A 1 96 ? -11.078 0.751 12.398 1 97.38 96 GLY A C 1
ATOM 771 O O . GLY A 1 96 ? -11.477 1.386 13.375 1 97.38 96 GLY A O 1
ATOM 772 N N . ILE A 1 97 ? -10.242 1.26 11.531 1 97.12 97 ILE A N 1
ATOM 773 C CA . ILE A 1 97 ? -9.68 2.602 11.648 1 97.12 97 ILE A CA 1
ATOM 774 C C . ILE A 1 97 ? -10.797 3.637 11.562 1 97.12 97 ILE A C 1
ATOM 776 O O . ILE A 1 97 ? -10.797 4.621 12.305 1 97.12 97 ILE A O 1
ATOM 780 N N . GLN A 1 98 ? -11.781 3.375 10.672 1 93.12 98 GLN A N 1
ATOM 781 C CA . GLN A 1 98 ? -12.914 4.27 10.469 1 93.12 98 GLN A CA 1
ATOM 782 C C . GLN A 1 98 ? -13.727 4.43 11.75 1 93.12 98 GLN A C 1
ATOM 784 O O . GLN A 1 98 ? -14.164 5.535 12.086 1 93.12 98 GLN A O 1
ATOM 789 N N . PHE A 1 99 ? -13.898 3.447 12.5 1 93.94 99 PHE A N 1
ATOM 790 C CA . PHE A 1 99 ? -14.836 3.486 13.617 1 93.94 99 PHE A CA 1
ATOM 791 C C . PHE A 1 99 ? -14.102 3.668 14.938 1 93.94 99 PHE A C 1
ATOM 793 O O . PHE A 1 99 ? -14.641 4.246 15.883 1 93.94 99 PHE A O 1
ATOM 800 N N . PHE A 1 100 ? -12.805 3.314 14.953 1 95.25 100 PHE A N 1
ATOM 801 C CA . PHE A 1 100 ? -12.172 3.264 16.266 1 95.25 100 PHE A CA 1
ATOM 802 C C . PHE A 1 100 ? -10.992 4.223 16.344 1 95.25 100 PHE A C 1
ATOM 804 O O . PHE A 1 100 ? -10.422 4.441 17.406 1 95.25 100 PHE A O 1
ATOM 811 N N . TYR A 1 101 ? -10.648 4.824 15.227 1 95.38 101 TYR A N 1
ATOM 812 C CA . TYR A 1 101 ? -9.438 5.633 15.242 1 95.38 101 TYR A CA 1
ATOM 813 C C . TYR A 1 101 ? -9.711 7.039 14.734 1 95.38 101 TYR A C 1
ATOM 815 O O . TYR A 1 101 ? -9.297 8.023 15.352 1 95.38 101 TYR A O 1
ATOM 823 N N . PHE A 1 102 ? -10.469 7.223 13.719 1 94.94 102 PHE A N 1
ATOM 824 C CA . PHE A 1 102 ? -10.68 8.516 13.086 1 94.94 102 PHE A CA 1
ATOM 825 C C . PHE A 1 102 ? -11.57 9.406 13.945 1 94.94 102 PHE A C 1
ATOM 827 O O . PHE A 1 102 ? -12.617 8.969 14.414 1 94.94 102 PHE A O 1
ATOM 834 N N . ASP A 1 103 ? -11.102 10.594 14.141 1 93.38 103 ASP A N 1
ATOM 835 C CA . ASP A 1 103 ? -11.883 11.664 14.75 1 93.38 103 ASP A CA 1
ATOM 836 C C . ASP A 1 103 ? -12.516 12.555 13.688 1 93.38 103 ASP A C 1
ATOM 838 O O . ASP A 1 103 ? -11.844 13.438 13.141 1 93.38 103 ASP A O 1
ATOM 842 N N . LYS A 1 104 ? -13.781 12.5 13.516 1 89.25 104 LYS A N 1
ATOM 843 C CA . LYS A 1 104 ? -14.453 13.219 12.438 1 89.25 104 LYS A CA 1
ATOM 844 C C . LYS A 1 104 ? -15.195 14.445 12.977 1 89.25 104 LYS A C 1
ATOM 846 O O . LYS A 1 104 ? -16.094 14.969 12.32 1 89.25 104 LYS A O 1
ATOM 851 N N . THR A 1 105 ? -14.797 14.836 14.086 1 87.81 105 THR A N 1
ATOM 852 C CA . THR A 1 105 ? -15.461 15.969 14.711 1 87.81 105 THR A CA 1
ATOM 853 C C . THR A 1 105 ? -15.461 17.188 13.789 1 87.81 105 THR A C 1
ATOM 855 O O . THR A 1 105 ? -16.453 17.906 13.703 1 87.81 105 THR A O 1
ATOM 858 N N . HIS A 1 106 ? -14.383 17.391 13.016 1 82.94 106 HIS A N 1
ATOM 859 C CA . HIS A 1 106 ? -14.266 18.578 12.18 1 82.94 106 HIS A CA 1
ATOM 860 C C . HIS A 1 106 ? -14.477 18.234 10.711 1 82.94 106 HIS A C 1
ATOM 862 O O . HIS A 1 106 ? -14.211 19.062 9.836 1 82.94 106 HIS A O 1
ATOM 868 N N . ALA A 1 107 ? -14.906 17.047 10.484 1 81.19 107 ALA A N 1
ATOM 869 C CA . ALA A 1 107 ? -15.211 16.656 9.109 1 81.19 107 ALA A CA 1
ATOM 870 C C . ALA A 1 107 ? -16.469 17.359 8.609 1 81.19 107 ALA A C 1
ATOM 872 O O . ALA A 1 107 ? -17.359 17.703 9.398 1 81.19 107 ALA A O 1
ATOM 873 N N . PRO A 1 108 ? -16.453 17.562 7.301 1 84.31 108 PRO A N 1
ATOM 874 C CA . PRO A 1 108 ? -17.656 18.188 6.754 1 84.31 108 PRO A CA 1
ATOM 875 C C . PRO A 1 108 ? -18.938 17.422 7.082 1 84.31 108 PRO A C 1
ATOM 877 O O . PRO A 1 108 ? -18.891 16.188 7.215 1 84.31 108 PRO A O 1
ATOM 880 N N . LYS A 1 109 ? -19.953 18.234 7.227 1 85.19 109 LYS A N 1
ATOM 881 C CA . LYS A 1 109 ? -21.266 17.672 7.562 1 85.19 109 LYS A CA 1
ATOM 882 C C . LYS A 1 109 ? -22.25 17.859 6.418 1 85.19 109 LYS A C 1
ATOM 884 O O . LYS A 1 109 ? -21.984 18.625 5.484 1 85.19 109 LYS A O 1
ATOM 889 N N . GLY A 1 110 ? -23.281 16.953 6.367 1 87.06 110 GLY A N 1
ATOM 890 C CA . GLY A 1 110 ? -24.312 17.047 5.352 1 87.06 110 GLY A CA 1
ATOM 891 C C . GLY A 1 110 ? -24.672 15.711 4.746 1 87.06 110 GLY A C 1
ATOM 892 O O . GLY A 1 110 ? -23.984 14.711 4.957 1 87.06 110 GLY A O 1
ATOM 893 N N . LEU A 1 111 ? -25.688 15.844 4.02 1 87.94 111 LEU A N 1
ATOM 894 C CA . LEU A 1 111 ? -26.281 14.609 3.494 1 87.94 111 LEU A CA 1
ATOM 895 C C . LEU A 1 111 ? -25.344 13.969 2.467 1 87.94 111 LEU A C 1
ATOM 897 O O . LEU A 1 111 ? -25.156 12.75 2.473 1 87.94 111 LEU A O 1
ATOM 901 N N . ILE A 1 112 ? -24.797 14.75 1.627 1 84.44 112 ILE A N 1
ATOM 902 C CA . ILE A 1 112 ? -23.953 14.227 0.564 1 84.44 112 ILE A CA 1
ATOM 903 C C . ILE A 1 112 ? -22.703 13.57 1.17 1 84.44 112 ILE A C 1
ATOM 905 O O . ILE A 1 112 ? -22.297 12.492 0.733 1 84.44 112 ILE A O 1
ATOM 909 N N . PHE A 1 113 ? -22.141 14.148 2.172 1 84.44 113 PHE A N 1
ATOM 910 C CA . PHE A 1 113 ? -20.969 13.617 2.844 1 84.44 113 PHE A CA 1
ATOM 911 C C . PHE A 1 113 ? -21.297 12.328 3.588 1 84.44 113 PHE A C 1
ATOM 913 O O . PHE A 1 113 ? -20.562 11.352 3.518 1 84.44 113 PHE A O 1
ATOM 920 N N . THR A 1 114 ? -22.406 12.352 4.18 1 88.69 114 THR A N 1
ATOM 921 C CA . THR A 1 114 ? -22.844 11.188 4.945 1 88.69 114 THR A CA 1
ATOM 922 C C . THR A 1 114 ? -23.125 10.008 4.016 1 88.69 114 THR A C 1
ATOM 924 O O . THR A 1 114 ? -22.719 8.875 4.293 1 88.69 114 THR A O 1
ATOM 927 N N . LEU A 1 115 ? -23.734 10.32 2.957 1 90 115 LEU A N 1
ATOM 928 C CA . LEU A 1 115 ? -24.031 9.273 1.989 1 90 115 LEU A CA 1
ATOM 929 C C . LEU A 1 115 ? -22.75 8.719 1.369 1 90 115 LEU A C 1
ATOM 931 O O . LEU A 1 115 ? -22.641 7.512 1.137 1 90 115 LEU A O 1
ATOM 935 N N . GLY A 1 116 ? -21.859 9.617 1.132 1 88.88 116 GLY A N 1
ATOM 936 C CA . GLY A 1 116 ? -20.562 9.172 0.635 1 88.88 116 GLY A CA 1
ATOM 937 C C . GLY A 1 116 ? -19.828 8.266 1.604 1 88.88 116 GLY A C 1
ATOM 938 O O . GLY A 1 116 ? -19.266 7.242 1.201 1 88.88 116 GLY A O 1
ATOM 939 N N . GLU A 1 117 ? -19.891 8.625 2.797 1 89.5 117 GLU A N 1
ATOM 940 C CA . GLU A 1 117 ? -19.234 7.816 3.83 1 89.5 117 GLU A CA 1
ATOM 941 C C . GLU A 1 117 ? -19.891 6.445 3.955 1 89.5 117 GLU A C 1
ATOM 943 O O . GLU A 1 117 ? -19.203 5.43 4.074 1 89.5 117 GLU A O 1
ATOM 948 N N . ILE A 1 118 ? -21.203 6.434 3.93 1 92.81 118 ILE A N 1
ATOM 949 C CA . ILE A 1 118 ? -21.953 5.184 4.023 1 92.81 118 ILE A CA 1
ATOM 950 C C . ILE A 1 118 ? -21.609 4.285 2.836 1 92.81 118 ILE A C 1
ATOM 952 O O . ILE A 1 118 ? -21.375 3.086 3.004 1 92.81 118 ILE A O 1
ATOM 956 N N . ALA A 1 119 ? -21.531 4.875 1.685 1 94.19 119 ALA A N 1
ATOM 957 C CA . ALA A 1 119 ? -21.188 4.125 0.479 1 94.19 119 ALA A CA 1
ATOM 958 C C . ALA A 1 119 ? -19.781 3.551 0.574 1 94.19 119 ALA A C 1
ATOM 960 O O . ALA A 1 119 ? -19.547 2.381 0.252 1 94.19 119 ALA A O 1
ATOM 961 N N . LEU A 1 120 ? -18.891 4.355 1.068 1 94.56 120 LEU A N 1
ATOM 962 C CA . LEU A 1 120 ? -17.5 3.912 1.193 1 94.56 120 LEU A CA 1
ATOM 963 C C . LEU A 1 120 ? -17.391 2.775 2.203 1 94.56 120 LEU A C 1
ATOM 965 O O . LEU A 1 120 ? -16.781 1.743 1.913 1 94.56 120 LEU A O 1
ATOM 969 N N . VAL A 1 121 ? -17.969 2.928 3.309 1 95.31 121 VAL A N 1
ATOM 970 C CA . VAL A 1 121 ? -17.891 1.917 4.359 1 95.31 121 VAL A CA 1
ATOM 971 C C . VAL A 1 121 ? -18.562 0.629 3.889 1 95.31 121 VAL A C 1
ATOM 973 O O . VAL A 1 121 ? -18.078 -0.47 4.168 1 95.31 121 VAL A O 1
ATOM 976 N N . GLY A 1 122 ? -19.672 0.8 3.176 1 97.5 122 GLY A N 1
ATOM 977 C CA . GLY A 1 122 ? -20.297 -0.361 2.578 1 97.5 122 GLY A CA 1
ATOM 978 C C . GLY A 1 122 ? -19.391 -1.123 1.634 1 97.5 122 GLY A C 1
ATOM 979 O O . GLY A 1 122 ? -19.359 -2.355 1.651 1 97.5 122 GLY A O 1
ATOM 980 N N . LEU A 1 123 ? -18.688 -0.402 0.815 1 98.19 123 LEU A N 1
ATOM 981 C CA . LEU A 1 123 ? -17.734 -1.026 -0.094 1 98.19 123 LEU A CA 1
ATOM 982 C C . LEU A 1 123 ? -16.641 -1.754 0.682 1 98.19 123 LEU A C 1
ATOM 984 O O . LEU A 1 123 ? -16.234 -2.857 0.306 1 98.19 123 LEU A O 1
ATOM 988 N N . PHE A 1 124 ? -16.156 -1.128 1.805 1 98.5 124 PHE A N 1
ATOM 989 C CA . PHE A 1 124 ? -15.117 -1.75 2.604 1 98.5 124 PHE A CA 1
ATOM 990 C C . PHE A 1 124 ? -15.586 -3.084 3.17 1 98.5 124 PHE A C 1
ATOM 992 O O . PHE A 1 124 ? -14.836 -4.066 3.158 1 98.5 124 PHE A O 1
ATOM 999 N N . PHE A 1 125 ? -16.797 -3.117 3.615 1 98.5 125 PHE A N 1
ATOM 1000 C CA . PHE A 1 125 ? -17.359 -4.359 4.129 1 98.5 125 PHE A CA 1
ATOM 1001 C C . PHE A 1 125 ? -17.469 -5.402 3.021 1 98.5 125 PHE A C 1
ATOM 1003 O O . PHE A 1 125 ? -17.125 -6.566 3.223 1 98.5 125 PHE A O 1
ATOM 1010 N N . LEU A 1 126 ? -17.969 -4.93 1.913 1 98.69 126 LEU A N 1
ATOM 1011 C CA . LEU A 1 126 ? -18.125 -5.828 0.775 1 98.69 126 LEU A CA 1
ATOM 1012 C C . LEU A 1 126 ? -16.797 -6.438 0.376 1 98.69 126 LEU A C 1
ATOM 1014 O O . LEU A 1 126 ? -16.688 -7.656 0.212 1 98.69 126 LEU A O 1
ATOM 1018 N N . PHE A 1 127 ? -15.758 -5.613 0.203 1 98.88 127 PHE A N 1
ATOM 1019 C CA . PHE A 1 127 ? -14.43 -6.086 -0.166 1 98.88 127 PHE A CA 1
ATOM 1020 C C . PHE A 1 127 ? -13.891 -7.059 0.878 1 98.88 127 PHE A C 1
ATOM 1022 O O . PHE A 1 127 ? -13.352 -8.109 0.533 1 98.88 127 PHE A O 1
ATOM 1029 N N . THR A 1 128 ? -14.031 -6.688 2.158 1 98.88 128 THR A N 1
ATOM 1030 C CA . THR A 1 128 ? -13.547 -7.531 3.242 1 98.88 128 THR A CA 1
ATOM 1031 C C . THR A 1 128 ? -14.156 -8.93 3.158 1 98.88 128 THR A C 1
ATOM 1033 O O . THR A 1 128 ? -13.43 -9.93 3.15 1 98.88 128 THR A O 1
ATOM 1036 N N . ILE A 1 129 ? -15.43 -8.992 3.021 1 98.75 129 ILE A N 1
ATOM 1037 C CA . ILE A 1 129 ? -16.156 -10.25 3.082 1 98.75 129 ILE A CA 1
ATOM 1038 C C . ILE A 1 129 ? -15.859 -11.086 1.839 1 98.75 129 ILE A C 1
ATOM 1040 O O . ILE A 1 129 ? -15.531 -12.266 1.942 1 98.75 129 ILE A O 1
ATOM 1044 N N . LEU A 1 130 ? -15.906 -10.461 0.705 1 98.69 130 LEU A N 1
ATOM 1045 C CA . LEU A 1 130 ? -15.766 -11.211 -0.54 1 98.69 130 LEU A CA 1
ATOM 1046 C C . LEU A 1 130 ? -14.352 -11.758 -0.692 1 98.69 130 LEU A C 1
ATOM 1048 O O . LEU A 1 130 ? -14.172 -12.906 -1.107 1 98.69 130 LEU A O 1
ATOM 1052 N N . TYR A 1 131 ? -13.367 -10.984 -0.366 1 98.88 131 TYR A N 1
ATOM 1053 C CA . TYR A 1 131 ? -12 -11.469 -0.532 1 98.88 131 TYR A CA 1
ATOM 1054 C C . TYR A 1 131 ? -11.641 -12.453 0.572 1 98.88 131 TYR A C 1
ATOM 1056 O O . TYR A 1 131 ? -10.773 -13.312 0.383 1 98.88 131 TYR A O 1
ATOM 1064 N N . PHE A 1 132 ? -12.281 -12.312 1.711 1 98.81 132 PHE A N 1
ATOM 1065 C CA . PHE A 1 132 ? -12.078 -13.344 2.723 1 98.81 132 PHE A CA 1
ATOM 1066 C C . PHE A 1 132 ? -12.695 -14.664 2.273 1 98.81 132 PHE A C 1
ATOM 1068 O O . PHE A 1 132 ? -12.102 -15.727 2.475 1 98.81 132 PHE A O 1
ATOM 1075 N N . LEU A 1 133 ? -13.875 -14.609 1.691 1 98.5 133 LEU A N 1
ATOM 1076 C CA . LEU A 1 133 ? -14.484 -15.812 1.144 1 98.5 133 LEU A CA 1
ATOM 1077 C C . LEU A 1 133 ? -13.602 -16.438 0.075 1 98.5 133 LEU A C 1
ATOM 1079 O O . LEU A 1 133 ? -13.469 -17.672 0.012 1 98.5 133 LEU A O 1
ATOM 1083 N N . ALA A 1 134 ? -13.023 -15.602 -0.75 1 98.56 134 ALA A N 1
ATOM 1084 C CA . ALA A 1 134 ? -12.094 -16.094 -1.762 1 98.56 134 ALA A CA 1
ATOM 1085 C C . ALA A 1 134 ? -10.898 -16.781 -1.115 1 98.56 134 ALA A C 1
ATOM 1087 O O . ALA A 1 134 ? -10.438 -17.828 -1.601 1 98.56 134 ALA A O 1
ATOM 1088 N N . PHE A 1 135 ? -10.391 -16.188 -0.035 1 98.75 135 PHE A N 1
ATOM 1089 C CA . PHE A 1 135 ? -9.289 -16.797 0.708 1 98.75 135 PHE A CA 1
ATOM 1090 C C . PHE A 1 135 ? -9.68 -18.172 1.241 1 98.75 135 PHE A C 1
ATOM 1092 O O . PHE A 1 135 ? -8.93 -19.125 1.104 1 98.75 135 PHE A O 1
ATOM 1099 N N . LEU A 1 136 ? -10.867 -18.266 1.846 1 98.5 136 LEU A N 1
ATOM 1100 C CA . LEU A 1 136 ? -11.352 -19.547 2.363 1 98.5 136 LEU A CA 1
ATOM 1101 C C . LEU A 1 136 ? -11.5 -20.562 1.241 1 98.5 136 LEU A C 1
ATOM 1103 O O . LEU A 1 136 ? -11.148 -21.734 1.411 1 98.5 136 LEU A O 1
ATOM 1107 N N . TYR A 1 137 ? -12.031 -20.125 0.123 1 97.94 137 TYR A N 1
ATOM 1108 C CA . TYR A 1 137 ? -12.18 -20.984 -1.042 1 97.94 137 TYR A CA 1
ATOM 1109 C C . TYR A 1 137 ? -10.82 -21.5 -1.515 1 97.94 137 TYR A C 1
ATOM 1111 O O . TYR A 1 137 ? -10.664 -22.703 -1.779 1 97.94 137 TYR A O 1
ATOM 1119 N N . ASN A 1 138 ? -9.867 -20.641 -1.609 1 98.06 138 ASN A N 1
ATOM 1120 C CA . ASN A 1 138 ? -8.539 -21.016 -2.082 1 98.06 138 ASN A CA 1
ATOM 1121 C C . ASN A 1 138 ? -7.902 -22.062 -1.176 1 98.06 138 ASN A C 1
ATOM 1123 O O . ASN A 1 138 ? -7.094 -22.875 -1.632 1 98.06 138 ASN A O 1
ATOM 1127 N N . ASN A 1 139 ? -8.273 -22.047 0.083 1 97.94 139 ASN A N 1
ATOM 1128 C CA . ASN A 1 139 ? -7.695 -23 1.035 1 97.94 139 ASN A CA 1
ATOM 1129 C C . ASN A 1 139 ? -8.609 -24.203 1.255 1 97.94 139 ASN A C 1
ATOM 1131 O O . ASN A 1 139 ? -8.367 -25.016 2.146 1 97.94 139 ASN A O 1
ATOM 1135 N N . SER A 1 140 ? -9.703 -24.281 0.546 1 96.69 140 SER A N 1
ATOM 1136 C CA . SER A 1 140 ? -10.656 -25.391 0.555 1 96.69 140 SER A CA 1
ATOM 1137 C C . SER A 1 140 ? -11.344 -25.516 1.911 1 96.69 140 SER A C 1
ATOM 1139 O O . SER A 1 140 ? -11.594 -26.625 2.389 1 96.69 140 SER A O 1
ATOM 1141 N N . TRP A 1 141 ? -11.445 -24.406 2.455 1 95.75 141 TRP A N 1
ATOM 1142 C CA . TRP A 1 141 ? -12.141 -24.391 3.74 1 95.75 141 TRP A CA 1
ATOM 1143 C C . TRP A 1 141 ? -13.633 -24.188 3.551 1 95.75 141 TRP A C 1
ATOM 1145 O O . TRP A 1 141 ? -14.422 -24.375 4.484 1 95.75 141 TRP A O 1
ATOM 1155 N N . ILE A 1 142 ? -14.039 -23.891 2.297 1 91.62 142 ILE A N 1
ATOM 1156 C CA . ILE A 1 142 ? -15.43 -23.797 1.871 1 91.62 142 ILE A CA 1
ATOM 1157 C C . ILE A 1 142 ? -15.555 -24.25 0.42 1 91.62 142 ILE A C 1
ATOM 1159 O O . ILE A 1 142 ? -14.562 -24.328 -0.306 1 91.62 142 ILE A O 1
ATOM 1163 N N . MET B 1 1 ? 18.781 -17.219 -17.125 1 68.31 1 MET B N 1
ATOM 1164 C CA . MET B 1 1 ? 19.156 -16.859 -15.766 1 68.31 1 MET B CA 1
ATOM 1165 C C . MET B 1 1 ? 19.016 -18.047 -14.828 1 68.31 1 MET B C 1
ATOM 1167 O O . MET B 1 1 ? 18.078 -18.844 -14.961 1 68.31 1 MET B O 1
ATOM 1171 N N . ASN B 1 2 ? 20 -18.281 -13.953 1 86.69 2 ASN B N 1
ATOM 1172 C CA . ASN B 1 2 ? 19.969 -19.391 -13 1 86.69 2 ASN B CA 1
ATOM 1173 C C . ASN B 1 2 ? 18.891 -19.188 -11.938 1 86.69 2 ASN B C 1
ATOM 1175 O O . ASN B 1 2 ? 19.016 -18.281 -11.102 1 86.69 2 ASN B O 1
ATOM 1179 N N . VAL B 1 3 ? 17.828 -19.891 -12.031 1 88.88 3 VAL B N 1
ATOM 1180 C CA . VAL B 1 3 ? 16.656 -19.734 -11.195 1 88.88 3 VAL B CA 1
ATOM 1181 C C . VAL B 1 3 ? 17.031 -19.938 -9.727 1 88.88 3 VAL B C 1
ATOM 1183 O O . VAL B 1 3 ? 16.469 -19.281 -8.844 1 88.88 3 VAL B O 1
ATOM 1186 N N . MET B 1 4 ? 17.969 -20.781 -9.492 1 91.75 4 MET B N 1
ATOM 1187 C CA . MET B 1 4 ? 18.391 -21.031 -8.117 1 91.75 4 MET B CA 1
ATOM 1188 C C . MET B 1 4 ? 19 -19.781 -7.508 1 91.75 4 MET B C 1
ATOM 1190 O O . MET B 1 4 ? 18.766 -19.453 -6.34 1 91.75 4 MET B O 1
ATOM 1194 N N . PHE B 1 5 ? 19.781 -19.156 -8.328 1 94.69 5 PHE B N 1
ATOM 1195 C CA . PHE B 1 5 ? 20.391 -17.906 -7.887 1 94.69 5 PHE B CA 1
ATOM 1196 C C . PHE B 1 5 ? 19.344 -16.828 -7.664 1 94.69 5 PHE B C 1
ATOM 1198 O O . PHE B 1 5 ? 19.359 -16.141 -6.645 1 94.69 5 PHE B O 1
ATOM 1205 N N . LEU B 1 6 ? 18.453 -16.703 -8.578 1 96.5 6 LEU B N 1
ATOM 1206 C CA . LEU B 1 6 ? 17.375 -15.727 -8.469 1 96.5 6 LEU B CA 1
ATOM 1207 C C . LEU B 1 6 ? 16.516 -16 -7.238 1 96.5 6 LEU B C 1
ATOM 1209 O O . LEU B 1 6 ? 16.109 -15.078 -6.535 1 96.5 6 LEU B O 1
ATOM 1213 N N . ASN B 1 7 ? 16.281 -17.219 -6.934 1 97.31 7 ASN B N 1
ATOM 1214 C CA . ASN B 1 7 ? 15.523 -17.625 -5.75 1 97.31 7 ASN B CA 1
ATOM 1215 C C . ASN B 1 7 ? 16.203 -17.156 -4.469 1 97.31 7 ASN B C 1
ATOM 1217 O O . ASN B 1 7 ? 15.555 -16.625 -3.564 1 97.31 7 ASN B O 1
ATOM 1221 N N . LYS B 1 8 ? 17.453 -17.375 -4.426 1 97.81 8 LYS B N 1
ATOM 1222 C CA . LYS B 1 8 ? 18.219 -16.969 -3.248 1 97.81 8 LYS B CA 1
ATOM 1223 C C . LYS B 1 8 ? 18.172 -15.461 -3.055 1 97.81 8 LYS B C 1
ATOM 1225 O O . LYS B 1 8 ? 18.016 -14.977 -1.931 1 97.81 8 LYS B O 1
ATOM 1230 N N . LEU B 1 9 ? 18.281 -14.766 -4.141 1 98.25 9 LEU B N 1
ATOM 1231 C CA . LEU B 1 9 ? 18.281 -13.312 -4.074 1 98.25 9 LEU B CA 1
ATOM 1232 C C . LEU B 1 9 ? 16.922 -12.789 -3.629 1 98.25 9 LEU B C 1
ATOM 1234 O O . LEU B 1 9 ? 16.844 -11.836 -2.852 1 98.25 9 LEU B O 1
ATOM 1238 N N . ILE B 1 10 ? 15.867 -13.391 -4.086 1 98.56 10 ILE B N 1
ATOM 1239 C CA . ILE B 1 10 ? 14.523 -12.984 -3.697 1 98.56 10 ILE B CA 1
ATOM 1240 C C . ILE B 1 10 ? 14.312 -13.25 -2.209 1 98.56 10 ILE B C 1
ATOM 1242 O O . ILE B 1 10 ? 13.734 -12.422 -1.499 1 98.56 10 ILE B O 1
ATOM 1246 N N . PHE B 1 11 ? 14.797 -14.383 -1.771 1 98.62 11 PHE B N 1
ATOM 1247 C CA . PHE B 1 11 ? 14.719 -14.703 -0.35 1 98.62 11 PHE B CA 1
ATOM 1248 C C . PHE B 1 11 ? 15.445 -13.656 0.483 1 98.62 11 PHE B C 1
ATOM 1250 O O . PHE B 1 11 ? 14.906 -13.164 1.477 1 98.62 11 PHE B O 1
ATOM 1257 N N . ILE B 1 12 ? 16.625 -13.305 0.079 1 98.69 12 ILE B N 1
ATOM 1258 C CA . ILE B 1 12 ? 17.422 -12.305 0.785 1 98.69 12 ILE B CA 1
ATOM 1259 C C . ILE B 1 12 ? 16.703 -10.961 0.759 1 98.69 12 ILE B C 1
ATOM 1261 O O . ILE B 1 12 ? 16.672 -10.242 1.764 1 98.69 12 ILE B O 1
ATOM 1265 N N . CYS B 1 13 ? 16.094 -10.641 -0.357 1 98.69 13 CYS B N 1
ATOM 1266 C CA . CYS B 1 13 ? 15.344 -9.398 -0.461 1 98.69 13 CYS B CA 1
ATOM 1267 C C . CYS B 1 13 ? 14.148 -9.406 0.483 1 98.69 13 CYS B C 1
ATOM 1269 O O . CYS B 1 13 ? 13.75 -8.359 0.994 1 98.69 13 CYS B O 1
ATOM 1271 N N . GLY B 1 14 ? 13.586 -10.625 0.674 1 98.81 14 GLY B N 1
ATOM 1272 C CA . GLY B 1 14 ? 12.547 -10.719 1.686 1 98.81 14 GLY B CA 1
ATOM 1273 C C . GLY B 1 14 ? 13.016 -10.305 3.066 1 98.81 14 GLY B C 1
ATOM 1274 O O . GLY B 1 14 ? 12.352 -9.516 3.744 1 98.81 14 GLY B O 1
ATOM 1275 N N . ILE B 1 15 ? 14.148 -10.719 3.469 1 98.62 15 ILE B N 1
ATOM 1276 C CA . ILE B 1 15 ? 14.734 -10.391 4.762 1 98.62 15 ILE B CA 1
ATOM 1277 C C . ILE B 1 15 ? 15.039 -8.891 4.816 1 98.62 15 ILE B C 1
ATOM 1279 O O . ILE B 1 15 ? 14.789 -8.234 5.832 1 98.62 15 ILE B O 1
ATOM 1283 N N . LEU B 1 16 ? 15.516 -8.422 3.729 1 98.69 16 LEU B N 1
ATOM 1284 C CA . LEU B 1 16 ? 15.883 -7.012 3.666 1 98.69 16 LEU B CA 1
ATOM 1285 C C . LEU B 1 16 ? 14.648 -6.125 3.746 1 98.69 16 LEU B C 1
ATOM 1287 O O . LEU B 1 16 ? 14.703 -5.023 4.297 1 98.69 16 LEU B O 1
ATOM 1291 N N . HIS B 1 17 ? 13.516 -6.609 3.215 1 98.81 17 HIS B N 1
ATOM 1292 C CA . HIS B 1 17 ? 12.266 -5.871 3.371 1 98.81 17 HIS B CA 1
ATOM 1293 C C . HIS B 1 17 ? 11.867 -5.762 4.84 1 98.81 17 HIS B C 1
ATOM 1295 O O . HIS B 1 17 ? 11.367 -4.723 5.273 1 98.81 17 HIS B O 1
ATOM 1301 N N . LEU B 1 18 ? 12.039 -6.836 5.578 1 98.19 18 LEU B N 1
ATOM 1302 C CA . LEU B 1 18 ? 11.742 -6.797 7.008 1 98.19 18 LEU B CA 1
ATOM 1303 C C . LEU B 1 18 ? 12.68 -5.836 7.73 1 98.19 18 LEU B C 1
ATOM 1305 O O . LEU B 1 18 ? 12.242 -5.074 8.602 1 98.19 18 LEU B O 1
ATOM 1309 N N . ALA B 1 19 ? 13.953 -5.863 7.367 1 97.31 19 ALA B N 1
ATOM 1310 C CA . ALA B 1 19 ? 14.922 -4.93 7.934 1 97.31 19 ALA B CA 1
ATOM 1311 C C . ALA B 1 19 ? 14.539 -3.484 7.617 1 97.31 19 ALA B C 1
ATOM 1313 O O . ALA B 1 19 ? 14.672 -2.602 8.469 1 97.31 19 ALA B O 1
ATOM 1314 N N . LEU B 1 20 ? 14.125 -3.273 6.402 1 97.06 20 LEU B N 1
ATOM 1315 C CA . LEU B 1 20 ? 13.648 -1.954 6 1 97.06 20 LEU B CA 1
ATOM 1316 C C . LEU B 1 20 ? 12.484 -1.503 6.883 1 97.06 20 LEU B C 1
ATOM 1318 O O . LEU B 1 20 ? 12.422 -0.339 7.285 1 97.06 20 LEU B O 1
ATOM 1322 N N . GLY B 1 21 ? 11.547 -2.441 7.102 1 95.19 21 GLY B N 1
ATOM 1323 C CA . GLY B 1 21 ? 10.438 -2.123 7.984 1 95.19 21 GLY B CA 1
A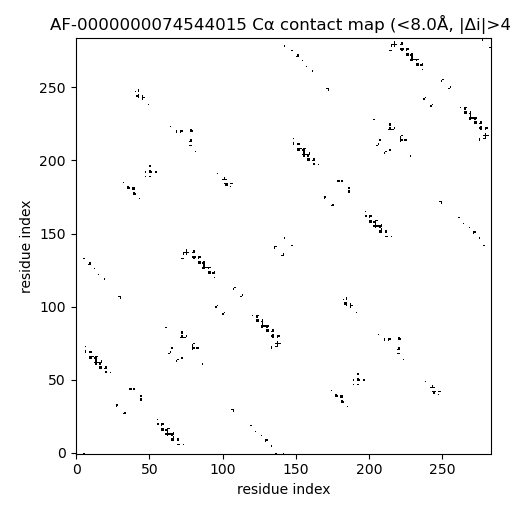TOM 1324 C C . GLY B 1 21 ? 10.875 -1.672 9.359 1 95.19 21 GLY B C 1
ATOM 1325 O O . GLY B 1 21 ? 10.359 -0.683 9.891 1 95.19 21 GLY B O 1
ATOM 1326 N N . ILE B 1 22 ? 11.82 -2.324 9.914 1 92.5 22 ILE B N 1
ATOM 1327 C CA . ILE B 1 22 ? 12.359 -1.983 11.227 1 92.5 22 ILE B CA 1
ATOM 1328 C C . ILE B 1 22 ? 13.039 -0.618 11.164 1 92.5 22 ILE B C 1
ATOM 1330 O O . ILE B 1 22 ? 12.812 0.235 12.023 1 92.5 22 ILE B O 1
ATOM 1334 N N . GLY B 1 23 ? 13.828 -0.406 10.156 1 90 23 GLY B N 1
ATOM 1335 C CA . GLY B 1 23 ? 14.516 0.866 9.992 1 90 23 GLY B CA 1
ATOM 1336 C C . GLY B 1 23 ? 13.562 2.031 9.781 1 90 23 GLY B C 1
ATOM 1337 O O . GLY B 1 23 ? 13.797 3.129 10.289 1 90 23 GLY B O 1
ATOM 1338 N N . SER B 1 24 ? 12.508 1.783 9.031 1 90.88 24 SER B N 1
ATOM 1339 C CA . SER B 1 24 ? 11.547 2.828 8.703 1 90.88 24 SER B CA 1
ATOM 1340 C C . SER B 1 24 ? 10.797 3.305 9.945 1 90.88 24 SER B C 1
ATOM 1342 O O . SER B 1 24 ? 10.266 4.418 9.969 1 90.88 24 SER B O 1
ATOM 1344 N N . SER B 1 25 ? 10.742 2.529 10.984 1 91.44 25 SER B N 1
ATOM 1345 C CA . SER B 1 25 ? 10.039 2.891 12.211 1 91.44 25 SER B CA 1
ATOM 1346 C C . SER B 1 25 ? 10.773 3.984 12.969 1 91.44 25 SER B C 1
ATOM 1348 O O . SER B 1 25 ? 10.227 4.59 13.891 1 91.44 25 SER B O 1
ATOM 1350 N N . ILE B 1 26 ? 12 4.332 12.562 1 90.5 26 ILE B N 1
ATOM 1351 C CA . ILE B 1 26 ? 12.812 5.375 13.18 1 90.5 26 ILE B CA 1
ATOM 1352 C C . ILE B 1 26 ? 12.461 6.73 12.57 1 90.5 26 ILE B C 1
ATOM 1354 O O . ILE B 1 26 ? 12.68 7.773 13.188 1 90.5 26 ILE B O 1
ATOM 1358 N N . ILE B 1 27 ? 11.82 6.77 11.453 1 91 27 ILE B N 1
ATOM 1359 C CA . ILE B 1 27 ? 11.617 7.961 10.633 1 91 27 ILE B CA 1
ATOM 1360 C C . ILE B 1 27 ? 10.703 8.938 11.367 1 91 27 ILE B C 1
ATOM 1362 O O . ILE B 1 27 ? 10.977 10.141 11.414 1 91 27 ILE B O 1
ATOM 1366 N N . PRO B 1 28 ? 9.672 8.461 12.016 1 94.44 28 PRO B N 1
ATOM 1367 C CA . PRO B 1 28 ? 8.812 9.406 12.734 1 94.44 28 PRO B CA 1
ATOM 1368 C C . PRO B 1 28 ? 9.57 10.195 13.797 1 94.44 28 PRO B C 1
ATOM 1370 O O . PRO B 1 28 ? 9.289 11.375 14.008 1 94.44 28 PRO B O 1
ATOM 1373 N N . LYS B 1 29 ? 10.492 9.57 14.43 1 93.19 29 LYS B N 1
ATOM 1374 C CA . LYS B 1 29 ? 11.273 10.25 15.461 1 93.19 29 LYS B CA 1
ATOM 1375 C C . LYS B 1 29 ? 12.273 11.219 14.836 1 93.19 29 LYS B C 1
ATOM 1377 O O . LYS B 1 29 ? 12.406 12.359 15.289 1 93.19 29 LYS B O 1
ATOM 1382 N N . VAL B 1 30 ? 12.906 10.828 13.82 1 89.5 30 VAL B N 1
ATOM 1383 C CA . VAL B 1 30 ? 13.945 11.617 13.172 1 89.5 30 VAL B CA 1
ATOM 1384 C C . VAL B 1 30 ? 13.336 12.883 12.57 1 89.5 30 VAL B C 1
ATOM 1386 O O . VAL B 1 30 ? 13.953 13.953 12.609 1 89.5 30 VAL B O 1
ATOM 1389 N N . LEU B 1 31 ? 12.133 12.797 12.094 1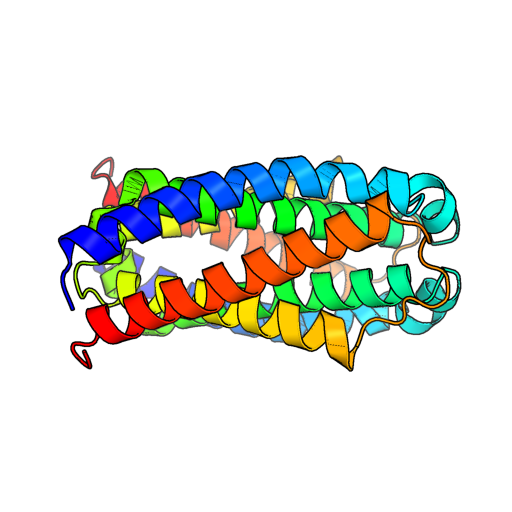 91.69 31 LEU B N 1
ATOM 1390 C CA . LEU B 1 31 ? 11.492 13.93 11.43 1 91.69 31 LEU B CA 1
ATOM 1391 C C . LEU B 1 31 ? 10.492 14.617 12.352 1 91.69 31 LEU B C 1
ATOM 1393 O O . LEU B 1 31 ? 9.758 15.5 11.93 1 91.69 31 LEU B O 1
ATOM 1397 N N . ASP B 1 32 ? 10.398 14.094 13.578 1 94.25 32 ASP B N 1
ATOM 1398 C CA . ASP B 1 32 ? 9.539 14.664 14.602 1 94.25 32 ASP B CA 1
ATOM 1399 C C . ASP B 1 32 ? 8.094 14.773 14.109 1 94.25 32 ASP B C 1
ATOM 1401 O O . ASP B 1 32 ? 7.488 15.844 14.188 1 94.25 32 ASP B O 1
ATOM 1405 N N . TRP B 1 33 ? 7.594 13.656 13.594 1 95.94 33 TRP B N 1
ATOM 1406 C CA . TRP B 1 33 ? 6.223 13.617 13.102 1 95.94 33 TRP B CA 1
ATOM 1407 C C . TRP B 1 33 ? 5.238 14.055 14.18 1 95.94 33 TRP B C 1
ATOM 1409 O O . TRP B 1 33 ? 4.281 14.781 13.898 1 95.94 33 TRP B O 1
ATOM 1419 N N . LYS B 1 34 ? 5.457 13.625 15.383 1 96.75 34 LYS B N 1
ATOM 1420 C CA . LYS B 1 34 ? 4.516 13.875 16.469 1 96.75 34 LYS B CA 1
ATOM 1421 C C . LYS B 1 34 ? 4.254 15.367 16.641 1 96.75 34 LYS B C 1
ATOM 1423 O O . LYS B 1 34 ? 3.104 15.805 16.656 1 96.75 34 LYS B O 1
ATOM 1428 N N . THR B 1 35 ? 5.273 16.172 16.719 1 96.5 35 THR B N 1
ATOM 1429 C CA . THR B 1 35 ? 5.137 17.609 16.906 1 96.5 35 THR B CA 1
ATOM 1430 C C . THR B 1 35 ? 4.617 18.281 15.648 1 96.5 35 THR B C 1
ATOM 1432 O O . THR B 1 35 ? 3.719 19.125 15.703 1 96.5 35 THR B O 1
ATOM 1435 N N . GLU B 1 36 ? 5.152 17.891 14.5 1 96.56 36 GLU B N 1
ATOM 1436 C CA . GLU B 1 36 ? 4.781 18.531 13.234 1 96.56 36 GLU B CA 1
ATOM 1437 C C . GLU B 1 36 ? 3.301 18.328 12.93 1 96.56 36 GLU B C 1
ATOM 1439 O O . GLU B 1 36 ? 2.617 19.25 12.5 1 96.56 36 GLU B O 1
ATOM 1444 N N . LEU B 1 37 ? 2.805 17.172 13.258 1 97.19 37 LEU B N 1
ATOM 1445 C CA . LEU B 1 37 ? 1.459 16.812 12.82 1 97.19 37 LEU B CA 1
ATOM 1446 C C . LEU B 1 37 ? 0.413 17.359 13.789 1 97.19 37 LEU B C 1
ATOM 1448 O O . LEU B 1 37 ? -0.786 17.312 13.5 1 97.19 37 LEU B O 1
ATOM 1452 N N . THR B 1 38 ? 0.833 17.875 14.883 1 97.06 38 THR B N 1
ATOM 1453 C CA . THR B 1 38 ? -0.118 18.547 15.766 1 97.06 38 THR B CA 1
ATOM 1454 C C . THR B 1 38 ? -0.621 19.844 15.133 1 97.06 38 THR B C 1
ATOM 1456 O O . THR B 1 38 ? -1.609 20.422 15.586 1 97.06 38 THR B O 1
ATOM 1459 N N . LYS B 1 39 ? 0.015 20.25 14.07 1 97.5 39 LYS B N 1
ATOM 1460 C CA . LYS B 1 39 ? -0.3 21.516 13.422 1 97.5 39 LYS B CA 1
ATOM 1461 C C . LYS B 1 39 ? -1.521 21.391 12.516 1 97.5 39 LYS B C 1
ATOM 1463 O O . LYS B 1 39 ? -2.092 22.391 12.086 1 97.5 39 LYS B O 1
ATOM 1468 N N . VAL B 1 40 ? -1.861 20.219 12.234 1 97 40 VAL B N 1
ATOM 1469 C CA . VAL B 1 40 ? -2.988 20 11.336 1 97 40 VAL B CA 1
ATOM 1470 C C . VAL B 1 40 ? -4.188 19.484 12.117 1 97 40 VAL B C 1
ATOM 1472 O O . VAL B 1 40 ? -4.062 19.125 13.289 1 97 40 VAL B O 1
ATOM 1475 N N . GLN B 1 41 ? -5.367 19.422 11.469 1 96 41 GLN B N 1
ATOM 1476 C CA . GLN B 1 41 ? -6.59 18.906 12.086 1 96 41 GLN B CA 1
ATOM 1477 C C . GLN B 1 41 ? -6.449 17.422 12.445 1 96 41 GLN B C 1
ATOM 1479 O O . GLN B 1 41 ? -5.746 16.672 11.758 1 96 41 GLN B O 1
ATOM 1484 N N . PRO B 1 42 ? -7.141 16.984 13.453 1 96.19 42 PRO B N 1
ATOM 1485 C CA . PRO B 1 42 ? -6.984 15.609 13.945 1 96.19 42 PRO B CA 1
ATOM 1486 C C . PRO B 1 42 ? -7.203 14.562 12.852 1 96.19 42 PRO B C 1
ATOM 1488 O O . PRO B 1 42 ? -6.445 13.594 12.758 1 96.19 42 PRO B O 1
ATOM 1491 N N . LEU B 1 43 ? -8.18 14.75 12.023 1 95.69 43 LEU B N 1
ATOM 1492 C CA . LEU B 1 43 ? -8.469 13.766 10.984 1 95.69 43 LEU B CA 1
ATOM 1493 C C . LEU B 1 43 ? -7.301 13.641 10.016 1 95.69 43 LEU B C 1
ATOM 1495 O O . LEU B 1 43 ? -6.906 12.539 9.641 1 95.69 43 LEU B O 1
ATOM 1499 N N . ILE B 1 44 ? -6.738 14.68 9.594 1 96.81 44 ILE B N 1
ATOM 1500 C CA . ILE B 1 44 ? -5.625 14.688 8.656 1 96.81 44 ILE B CA 1
ATOM 1501 C C . ILE B 1 44 ? -4.391 14.07 9.305 1 96.81 44 ILE B C 1
ATOM 1503 O O . ILE B 1 44 ? -3.666 13.297 8.672 1 96.81 44 ILE B O 1
ATOM 1507 N N . ARG B 1 45 ? -4.18 14.398 10.57 1 97.69 45 ARG B N 1
ATOM 1508 C CA . ARG B 1 45 ? -3.107 13.789 11.344 1 97.69 45 ARG B CA 1
ATOM 1509 C C . ARG B 1 45 ? -3.252 12.266 11.383 1 97.69 45 ARG B C 1
ATOM 1511 O O . ARG B 1 45 ? -2.287 11.539 11.141 1 97.69 45 ARG B O 1
ATOM 1518 N N . GLN B 1 46 ? -4.422 11.867 11.633 1 97.81 46 GLN B N 1
ATOM 1519 C CA . GLN B 1 46 ? -4.707 10.438 11.742 1 97.81 46 GLN B CA 1
ATOM 1520 C C . GLN B 1 46 ? -4.586 9.742 10.391 1 97.81 46 GLN B C 1
ATOM 1522 O O . GLN B 1 46 ? -4.145 8.594 10.32 1 97.81 46 GLN B O 1
ATOM 1527 N N . MET B 1 47 ? -4.953 10.422 9.32 1 97.75 47 MET B N 1
ATOM 1528 C CA . MET B 1 47 ? -4.781 9.875 7.98 1 97.75 47 MET B CA 1
ATOM 1529 C C . MET B 1 47 ? -3.307 9.672 7.656 1 97.75 47 MET B C 1
ATOM 1531 O O . MET B 1 47 ? -2.928 8.648 7.078 1 97.75 47 MET B O 1
ATOM 1535 N N . PHE B 1 48 ? -2.465 10.625 8.039 1 98.25 48 PHE B N 1
ATOM 1536 C CA . PHE B 1 48 ? -1.03 10.5 7.812 1 98.25 48 PHE B CA 1
ATOM 1537 C C . PHE B 1 48 ? -0.491 9.234 8.469 1 98.25 48 PHE B C 1
ATOM 1539 O O . PHE B 1 48 ? 0.162 8.422 7.816 1 98.25 48 PHE B O 1
ATOM 1546 N N . TRP B 1 49 ? -0.809 9.031 9.719 1 97.81 49 TRP B N 1
ATOM 1547 C CA . TRP B 1 49 ? -0.343 7.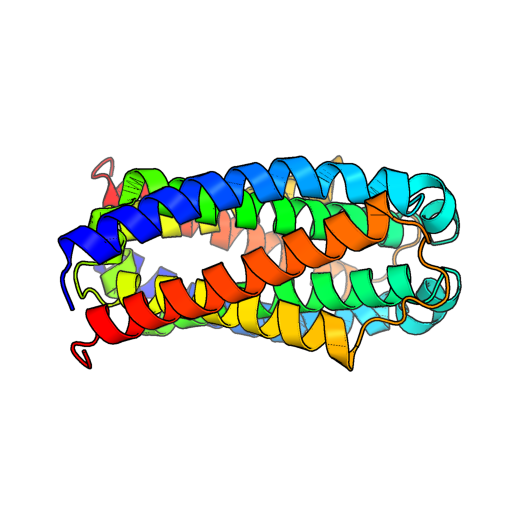867 10.461 1 97.81 49 TRP B CA 1
ATOM 1548 C C . TRP B 1 49 ? -0.909 6.578 9.875 1 97.81 49 TRP B C 1
ATOM 1550 O O . TRP B 1 49 ? -0.214 5.562 9.805 1 97.81 49 TRP B O 1
ATOM 1560 N N . THR B 1 50 ? -2.129 6.629 9.477 1 98.25 50 THR B N 1
ATOM 1561 C CA . THR B 1 50 ? -2.775 5.473 8.867 1 98.25 50 THR B CA 1
ATOM 1562 C C . THR B 1 50 ? -2.066 5.074 7.574 1 98.25 50 THR B C 1
ATOM 1564 O O . THR B 1 50 ? -1.697 3.91 7.398 1 98.25 50 THR B O 1
ATOM 1567 N N . TYR B 1 51 ? -1.872 6.039 6.695 1 98.25 51 TYR B N 1
ATOM 1568 C CA . TYR B 1 51 ? -1.216 5.758 5.422 1 98.25 51 TYR B CA 1
ATOM 1569 C C . TYR B 1 51 ? 0.199 5.238 5.645 1 98.25 51 TYR B C 1
ATOM 1571 O O . TYR B 1 51 ? 0.632 4.297 4.973 1 98.25 51 TYR B O 1
ATOM 1579 N N . ALA B 1 52 ? 0.867 5.809 6.598 1 97.94 52 ALA B N 1
ATOM 1580 C CA . ALA B 1 52 ? 2.219 5.359 6.922 1 97.94 52 ALA B CA 1
ATOM 1581 C C . ALA B 1 52 ? 2.213 3.914 7.41 1 97.94 52 ALA B C 1
ATOM 1583 O O . ALA B 1 52 ? 3.068 3.115 7.023 1 97.94 52 ALA B O 1
ATOM 1584 N N . ALA B 1 53 ? 1.293 3.578 8.266 1 97.62 53 ALA B N 1
ATOM 1585 C CA . ALA B 1 53 ? 1.179 2.217 8.781 1 97.62 53 ALA B CA 1
ATOM 1586 C C . ALA B 1 53 ? 0.864 1.229 7.664 1 97.62 53 ALA B C 1
ATOM 1588 O O . ALA B 1 53 ? 1.405 0.121 7.633 1 97.62 53 ALA B O 1
ATOM 1589 N N . TYR B 1 54 ? -0.027 1.625 6.77 1 98.31 54 TYR B N 1
ATOM 1590 C CA . TYR B 1 54 ? -0.333 0.782 5.617 1 98.31 54 TYR B CA 1
ATOM 1591 C C . TYR B 1 54 ? 0.923 0.49 4.805 1 98.31 54 TYR B C 1
ATOM 1593 O O . TYR B 1 54 ? 1.17 -0.656 4.422 1 98.31 54 TYR B O 1
ATOM 1601 N N . ILE B 1 55 ? 1.684 1.521 4.527 1 98.19 55 ILE B N 1
ATOM 1602 C CA . ILE B 1 55 ? 2.904 1.369 3.742 1 98.19 55 ILE B CA 1
ATOM 1603 C C . ILE B 1 55 ? 3.869 0.431 4.461 1 98.19 55 ILE B C 1
ATOM 1605 O O . ILE B 1 55 ? 4.461 -0.457 3.844 1 98.19 55 ILE B O 1
ATOM 1609 N N . LEU B 1 56 ? 3.998 0.613 5.758 1 97.56 56 LEU B N 1
ATOM 1610 C CA . LEU B 1 56 ? 4.875 -0.243 6.551 1 97.56 56 LEU B CA 1
ATOM 1611 C C . LEU B 1 56 ? 4.434 -1.701 6.461 1 97.56 56 LEU B C 1
ATOM 1613 O O . LEU B 1 56 ? 5.258 -2.588 6.219 1 97.56 56 LEU B O 1
ATOM 1617 N N . VAL B 1 57 ? 3.195 -1.948 6.652 1 97.44 57 VAL B N 1
ATOM 1618 C CA . VAL B 1 57 ? 2.67 -3.311 6.641 1 97.44 57 VAL B CA 1
ATOM 1619 C C . VAL B 1 57 ? 2.824 -3.912 5.246 1 97.44 57 VAL B C 1
ATOM 1621 O O . VAL B 1 57 ? 3.174 -5.086 5.105 1 97.44 57 VAL B O 1
ATOM 1624 N N . ILE B 1 58 ? 2.557 -3.143 4.242 1 98.19 58 ILE B N 1
ATOM 1625 C CA . ILE B 1 58 ? 2.705 -3.611 2.867 1 98.19 58 ILE B CA 1
ATOM 1626 C C . ILE B 1 58 ? 4.156 -4.016 2.613 1 98.19 58 ILE B C 1
ATOM 1628 O O . ILE B 1 58 ? 4.418 -5.062 2.02 1 98.19 58 ILE B O 1
ATOM 1632 N N . ASN B 1 59 ? 5.094 -3.211 3.082 1 98.06 59 ASN B N 1
ATOM 1633 C CA . ASN B 1 59 ? 6.504 -3.566 2.959 1 98.06 59 ASN B CA 1
ATOM 1634 C C . ASN B 1 59 ? 6.812 -4.879 3.674 1 98.06 59 ASN B C 1
ATOM 1636 O O . ASN B 1 59 ? 7.566 -5.707 3.16 1 98.06 59 ASN B O 1
ATOM 1640 N N . ILE B 1 60 ? 6.25 -5.027 4.84 1 98.06 60 ILE B N 1
ATOM 1641 C CA . ILE B 1 60 ? 6.441 -6.262 5.598 1 98.06 60 ILE B CA 1
ATOM 1642 C C . ILE B 1 60 ? 5.848 -7.438 4.828 1 98.06 60 ILE B C 1
ATOM 1644 O O . ILE B 1 60 ? 6.441 -8.516 4.777 1 98.06 60 ILE B O 1
ATOM 1648 N N . CYS B 1 61 ? 4.723 -7.258 4.223 1 98.31 61 CYS B N 1
ATOM 1649 C CA . CYS B 1 61 ? 4.082 -8.305 3.436 1 98.31 61 CYS B CA 1
ATOM 1650 C C . CYS B 1 61 ? 4.938 -8.68 2.23 1 98.31 61 CYS B C 1
ATOM 1652 O O . CYS B 1 61 ? 5.016 -9.852 1.859 1 98.31 61 CYS B O 1
ATOM 1654 N N . PHE B 1 62 ? 5.535 -7.629 1.562 1 98.69 62 PHE B N 1
ATOM 1655 C CA . PHE B 1 62 ? 6.48 -7.934 0.493 1 98.69 62 PHE B CA 1
ATOM 1656 C C . PHE B 1 62 ? 7.578 -8.867 0.991 1 98.69 62 PHE B C 1
ATOM 1658 O O . PHE B 1 62 ? 7.973 -9.797 0.292 1 98.69 62 PHE B O 1
ATOM 1665 N N . GLY B 1 63 ? 8.07 -8.547 2.191 1 98.75 63 GLY B N 1
ATOM 1666 C CA . GLY B 1 63 ? 9.102 -9.391 2.777 1 98.75 63 GLY B CA 1
ATOM 1667 C C . GLY B 1 63 ? 8.625 -10.812 3.043 1 98.75 63 GLY B C 1
ATOM 1668 O O . GLY B 1 63 ? 9.297 -11.773 2.666 1 98.75 63 GLY B O 1
ATOM 1669 N N . LEU B 1 64 ? 7.492 -10.953 3.613 1 98.5 64 LEU B N 1
ATOM 1670 C CA . LEU B 1 64 ? 6.973 -12.258 4.012 1 98.5 64 LEU B CA 1
ATOM 1671 C C . LEU B 1 64 ? 6.695 -13.125 2.789 1 98.5 64 LEU B C 1
ATOM 1673 O O . LEU B 1 64 ? 7.051 -14.312 2.768 1 98.5 64 LEU B O 1
ATOM 1677 N N . VAL B 1 65 ? 6.066 -12.57 1.771 1 98.44 65 VAL B N 1
ATOM 1678 C CA . VAL B 1 65 ? 5.758 -13.367 0.587 1 98.44 65 VAL B CA 1
ATOM 1679 C C . VAL B 1 65 ? 7.051 -13.766 -0.122 1 98.44 65 VAL B C 1
ATOM 1681 O O . VAL B 1 65 ? 7.141 -14.844 -0.705 1 98.44 65 VAL B O 1
ATOM 1684 N N . SER B 1 66 ? 8.055 -12.898 -0.022 1 98.75 66 SER B N 1
ATOM 1685 C CA . SER B 1 66 ? 9.336 -13.203 -0.648 1 98.75 66 SER B CA 1
ATOM 1686 C C . SER B 1 66 ? 10.078 -14.297 0.111 1 98.75 66 SER B C 1
ATOM 1688 O O . SER B 1 66 ? 10.797 -15.094 -0.49 1 98.75 66 SER B O 1
ATOM 1690 N N . ILE B 1 67 ? 9.891 -14.352 1.403 1 98.62 67 ILE B N 1
ATOM 1691 C CA . ILE B 1 67 ? 10.57 -15.344 2.23 1 98.62 67 ILE B CA 1
ATOM 1692 C C . ILE B 1 67 ? 9.836 -16.672 2.137 1 98.62 67 ILE B C 1
ATOM 1694 O O . ILE B 1 67 ? 10.453 -17.719 1.881 1 98.62 67 ILE B O 1
ATOM 1698 N N . PHE B 1 68 ? 8.508 -16.672 2.246 1 98.25 68 PHE B N 1
ATOM 1699 C CA . PHE B 1 68 ? 7.742 -17.906 2.348 1 98.25 68 PHE B CA 1
ATOM 1700 C C . PHE B 1 68 ? 7.242 -18.359 0.976 1 98.25 68 PHE B C 1
ATOM 1702 O O . PHE B 1 68 ? 6.836 -19.5 0.798 1 98.25 68 PHE B O 1
ATOM 1709 N N . GLY B 1 69 ? 7.25 -17.516 0.042 1 98.06 69 GLY B N 1
ATOM 1710 C CA . GLY B 1 69 ? 6.758 -17.828 -1.289 1 98.06 69 GLY B CA 1
ATOM 1711 C C . GLY B 1 69 ? 7.773 -17.547 -2.383 1 98.06 69 GLY B C 1
ATOM 1712 O O . GLY B 1 69 ? 7.41 -17.109 -3.477 1 98.06 69 GLY B O 1
ATOM 1713 N N . THR B 1 70 ? 9.016 -17.781 -2.059 1 97.69 70 THR B N 1
ATOM 1714 C CA . THR B 1 70 ? 10.094 -17.469 -2.996 1 97.69 70 THR B CA 1
ATOM 1715 C C . THR B 1 70 ? 9.883 -18.203 -4.32 1 97.69 70 THR B C 1
ATOM 1717 O O . THR B 1 70 ? 9.914 -17.594 -5.387 1 97.69 70 THR B O 1
ATOM 1720 N N . GLU B 1 71 ? 9.633 -19.5 -4.297 1 97.56 71 GLU B N 1
ATOM 1721 C CA . GLU B 1 71 ? 9.438 -20.297 -5.5 1 97.56 71 GLU B CA 1
ATOM 1722 C C . GLU B 1 71 ? 8.156 -19.906 -6.223 1 97.56 71 GLU B C 1
ATOM 1724 O O . GLU B 1 71 ? 8.102 -19.906 -7.453 1 97.56 71 GLU B O 1
ATOM 1729 N N . GLU B 1 72 ? 7.168 -19.578 -5.402 1 98.06 72 GLU B N 1
ATOM 1730 C CA . GLU B 1 72 ? 5.875 -19.203 -5.969 1 98.06 72 GLU B CA 1
ATOM 1731 C C . GLU B 1 72 ? 5.965 -17.875 -6.734 1 98.06 72 GLU B C 1
ATOM 1733 O O . GLU B 1 72 ? 5.242 -17.672 -7.711 1 98.06 72 GLU B O 1
ATOM 1738 N N . LEU B 1 73 ? 6.895 -17.062 -6.348 1 98.44 73 LEU B N 1
ATOM 1739 C CA . LEU B 1 73 ? 7.082 -15.773 -7.004 1 98.44 73 LEU B CA 1
ATOM 1740 C C . LEU B 1 73 ? 7.816 -15.945 -8.328 1 98.44 73 LEU B C 1
ATOM 1742 O O . LEU B 1 73 ? 7.887 -15.008 -9.125 1 98.44 73 LEU B O 1
ATOM 1746 N N . LEU B 1 74 ? 8.305 -17.141 -8.539 1 98.25 74 LEU B N 1
ATOM 1747 C CA . LEU B 1 74 ? 9.055 -17.406 -9.758 1 98.25 74 LEU B CA 1
ATOM 1748 C C . LEU B 1 74 ? 8.461 -18.609 -10.508 1 98.25 74 LEU B C 1
ATOM 1750 O O . LEU B 1 74 ? 9.195 -19.391 -11.117 1 98.25 74 LEU B O 1
ATOM 1754 N N . ASN B 1 75 ? 7.191 -18.734 -10.484 1 97.62 75 ASN B N 1
ATOM 1755 C CA . ASN B 1 75 ? 6.59 -19.953 -11.031 1 97.62 75 ASN B CA 1
ATOM 1756 C C . ASN B 1 75 ? 5.918 -19.688 -12.375 1 97.62 75 ASN B C 1
ATOM 1758 O O . ASN B 1 75 ? 5.055 -20.453 -12.805 1 97.62 75 ASN B O 1
ATOM 1762 N N . HIS B 1 76 ? 6.086 -18.531 -12.961 1 97.62 76 HIS B N 1
ATOM 1763 C CA . HIS B 1 76 ? 5.66 -18.172 -14.305 1 97.62 76 HIS B CA 1
ATOM 1764 C C . HIS B 1 76 ? 4.152 -17.938 -14.359 1 97.62 76 HIS B C 1
ATOM 1766 O O . HIS B 1 76 ? 3.59 -17.734 -15.438 1 97.62 76 HIS B O 1
ATOM 1772 N N . SER B 1 77 ? 3.529 -17.891 -13.219 1 98.19 77 SER B N 1
ATOM 1773 C CA . SER B 1 77 ? 2.084 -17.672 -13.219 1 98.19 77 SER B CA 1
ATOM 1774 C C . SER B 1 77 ? 1.74 -16.203 -13.445 1 98.19 77 SER B C 1
ATOM 1776 O O . SER B 1 77 ? 2.602 -15.336 -13.312 1 98.19 77 SER B O 1
ATOM 1778 N N . PHE B 1 78 ? 0.513 -16.016 -13.773 1 98.44 78 PHE B N 1
ATOM 1779 C CA . PHE B 1 78 ? -0.015 -14.664 -13.945 1 98.44 78 PHE B CA 1
ATOM 1780 C C . PHE B 1 78 ? 0.154 -13.852 -12.672 1 98.44 78 PHE B C 1
ATOM 1782 O O . PHE B 1 78 ? 0.609 -12.703 -12.711 1 98.44 78 PHE B O 1
ATOM 1789 N N . LEU B 1 79 ? -0.168 -14.469 -11.531 1 98.56 79 LEU B N 1
ATOM 1790 C CA . LEU B 1 79 ? -0.101 -13.75 -10.258 1 98.56 79 LEU B CA 1
ATOM 1791 C C . LEU B 1 79 ? 1.346 -13.453 -9.883 1 98.56 79 LEU B C 1
ATOM 1793 O O . LEU B 1 79 ? 1.638 -12.398 -9.32 1 98.56 79 LEU B O 1
ATOM 1797 N N . ALA B 1 80 ? 2.24 -14.383 -10.148 1 98.69 80 ALA B N 1
ATOM 1798 C CA . ALA B 1 80 ? 3.66 -14.133 -9.906 1 98.69 80 ALA B CA 1
ATOM 1799 C C . ALA B 1 80 ? 4.152 -12.945 -10.727 1 98.69 80 ALA B C 1
ATOM 1801 O O . ALA B 1 80 ? 4.859 -12.078 -10.211 1 98.69 80 ALA B O 1
ATOM 1802 N N . SER B 1 81 ? 3.719 -12.906 -11.961 1 98.69 81 SER B N 1
ATOM 1803 C CA . SER B 1 81 ? 4.09 -11.797 -12.836 1 98.69 81 SER B CA 1
ATOM 1804 C C . SER B 1 81 ? 3.529 -10.477 -12.328 1 98.69 81 SER B C 1
ATOM 1806 O O . SER B 1 81 ? 4.242 -9.477 -12.266 1 98.69 81 SER B O 1
ATOM 1808 N N . CYS B 1 82 ? 2.293 -10.477 -11.945 1 98.5 82 CYS B N 1
ATOM 1809 C CA . CYS B 1 82 ? 1.651 -9.258 -11.453 1 98.5 82 CYS B CA 1
ATOM 1810 C C . CYS B 1 82 ? 2.322 -8.766 -10.172 1 98.5 82 CYS B C 1
ATOM 1812 O O . CYS B 1 82 ? 2.613 -7.578 -10.039 1 98.5 82 CYS B O 1
ATOM 1814 N N . LEU B 1 83 ? 2.576 -9.688 -9.25 1 98.69 83 LEU B N 1
ATOM 1815 C CA . LEU B 1 83 ? 3.127 -9.312 -7.957 1 98.69 83 LEU B CA 1
ATOM 1816 C C . LEU B 1 83 ? 4.555 -8.797 -8.102 1 98.69 83 LEU B C 1
ATOM 1818 O O . LEU B 1 83 ? 4.918 -7.785 -7.504 1 98.69 83 LEU B O 1
ATOM 1822 N N . THR B 1 84 ? 5.355 -9.492 -8.891 1 98.88 84 THR B N 1
ATOM 1823 C CA . THR B 1 84 ? 6.746 -9.078 -9.039 1 98.88 84 THR B CA 1
ATOM 1824 C C . THR B 1 84 ? 6.84 -7.758 -9.797 1 98.88 84 THR B C 1
ATOM 1826 O O . THR B 1 84 ? 7.672 -6.906 -9.469 1 98.88 84 THR B O 1
ATOM 1829 N N . LEU B 1 85 ? 5.996 -7.555 -10.773 1 98.81 85 LEU B N 1
ATOM 1830 C CA . LEU B 1 85 ? 5.957 -6.266 -11.453 1 98.81 85 LEU B CA 1
ATOM 1831 C C . LEU B 1 85 ? 5.516 -5.16 -10.5 1 98.81 85 LEU B C 1
ATOM 1833 O O . LEU B 1 85 ? 6.098 -4.074 -10.484 1 98.81 85 LEU B O 1
ATOM 1837 N N . PHE B 1 86 ? 4.504 -5.41 -9.758 1 98.75 86 PHE B N 1
ATOM 1838 C CA . PHE B 1 86 ? 3.982 -4.434 -8.812 1 98.75 86 PHE B CA 1
ATOM 1839 C C . PHE B 1 86 ? 5.062 -4.004 -7.828 1 98.75 86 PHE B C 1
ATOM 1841 O O . PHE B 1 86 ? 5.27 -2.807 -7.609 1 98.75 86 PHE B O 1
ATOM 1848 N N . ILE B 1 87 ? 5.746 -4.992 -7.18 1 98.81 87 ILE B N 1
ATOM 1849 C CA . ILE B 1 87 ? 6.777 -4.68 -6.195 1 98.81 87 ILE B CA 1
ATOM 1850 C C . ILE B 1 87 ? 7.887 -3.865 -6.852 1 98.81 87 ILE B C 1
ATOM 1852 O O . ILE B 1 87 ? 8.375 -2.893 -6.27 1 98.81 87 ILE B O 1
ATOM 1856 N N . SER B 1 88 ? 8.25 -4.215 -8.07 1 98.88 88 SER B N 1
ATOM 1857 C CA . SER B 1 88 ? 9.297 -3.484 -8.781 1 98.88 88 SER B CA 1
ATOM 1858 C C . SER B 1 88 ? 8.891 -2.037 -9.031 1 98.88 88 SER B C 1
ATOM 1860 O O . SER B 1 88 ? 9.648 -1.111 -8.734 1 98.88 88 SER B O 1
ATOM 1862 N N . LEU B 1 89 ? 7.684 -1.815 -9.531 1 98.75 89 LEU B N 1
ATOM 1863 C CA . LEU B 1 89 ? 7.219 -0.469 -9.844 1 98.75 89 LEU B CA 1
ATOM 1864 C C . LEU B 1 89 ? 7.023 0.345 -8.562 1 98.75 89 LEU B C 1
ATOM 1866 O O . LEU B 1 89 ? 7.246 1.559 -8.562 1 98.75 89 LEU B O 1
ATOM 1870 N N . TYR B 1 90 ? 6.594 -0.3 -7.559 1 98.81 90 TYR B N 1
ATOM 1871 C CA . TYR B 1 90 ? 6.438 0.305 -6.238 1 98.81 90 TYR B CA 1
ATOM 1872 C C . TYR B 1 90 ? 7.734 0.959 -5.781 1 98.81 90 TYR B C 1
ATOM 1874 O O . TYR B 1 90 ? 7.738 2.123 -5.375 1 98.81 90 TYR B O 1
ATOM 1882 N N . TRP B 1 91 ? 8.82 0.272 -5.926 1 98.75 91 TRP B N 1
ATOM 1883 C CA . TRP B 1 91 ? 10.109 0.774 -5.449 1 98.75 91 TRP B CA 1
ATOM 1884 C C . TRP B 1 91 ? 10.734 1.713 -6.473 1 98.75 91 TRP B C 1
ATOM 1886 O O . TRP B 1 91 ? 11.43 2.662 -6.105 1 98.75 91 TRP B O 1
ATOM 1896 N N . LEU B 1 92 ? 10.477 1.464 -7.738 1 98.69 92 LEU B N 1
ATOM 1897 C CA . LEU B 1 92 ? 10.945 2.398 -8.758 1 98.69 92 LEU B CA 1
ATOM 1898 C C . LEU B 1 92 ? 10.359 3.787 -8.531 1 98.69 92 LEU B C 1
ATOM 1900 O O . LEU B 1 92 ? 11.062 4.793 -8.633 1 98.69 92 LEU B O 1
ATOM 1904 N N . THR B 1 93 ? 9.078 3.756 -8.25 1 98.5 93 THR B N 1
ATOM 1905 C CA . THR B 1 93 ? 8.406 5.027 -7.996 1 98.5 93 THR B CA 1
ATOM 1906 C C . THR B 1 93 ? 8.984 5.703 -6.758 1 98.5 93 THR B C 1
ATOM 1908 O O . THR B 1 93 ? 9.156 6.926 -6.73 1 98.5 93 THR B O 1
ATOM 1911 N N . ARG B 1 94 ? 9.312 4.953 -5.766 1 97.81 94 ARG B N 1
ATOM 1912 C CA . ARG B 1 94 ? 9.922 5.496 -4.559 1 97.81 94 ARG B CA 1
ATOM 1913 C C . ARG B 1 94 ? 11.234 6.199 -4.875 1 97.81 94 ARG B C 1
ATOM 1915 O O . ARG B 1 94 ? 11.539 7.254 -4.309 1 97.81 94 ARG B O 1
ATOM 1922 N N . ILE B 1 95 ? 12.023 5.613 -5.715 1 97.75 95 ILE B N 1
ATOM 1923 C CA . ILE B 1 95 ? 13.281 6.223 -6.125 1 97.75 95 ILE B CA 1
ATOM 1924 C C . ILE B 1 95 ? 13.016 7.555 -6.82 1 97.75 95 ILE B C 1
ATOM 1926 O O . ILE B 1 95 ? 13.648 8.562 -6.508 1 97.75 95 ILE B O 1
ATOM 1930 N N . GLY B 1 96 ? 12.062 7.523 -7.754 1 97.31 96 GLY B N 1
ATOM 1931 C CA . GLY B 1 96 ? 11.719 8.758 -8.445 1 97.31 96 GLY B CA 1
ATOM 1932 C C . GLY B 1 96 ? 11.266 9.859 -7.508 1 97.31 96 GLY B C 1
ATOM 1933 O O . GLY B 1 96 ? 11.68 11.008 -7.645 1 97.31 96 GLY B O 1
ATOM 1934 N N . ILE B 1 97 ? 10.438 9.523 -6.559 1 97.06 97 ILE B N 1
ATOM 1935 C CA . ILE B 1 97 ? 9.906 10.477 -5.594 1 97.06 97 ILE B CA 1
ATOM 1936 C C . ILE B 1 97 ? 11.039 11.055 -4.754 1 97.06 97 ILE B C 1
ATOM 1938 O O . ILE B 1 97 ? 11.062 12.25 -4.465 1 97.06 97 ILE B O 1
ATOM 1942 N N . GLN B 1 98 ? 12.008 10.18 -4.395 1 93.19 98 GLN B N 1
ATOM 1943 C CA . GLN B 1 98 ? 13.156 10.578 -3.586 1 93.19 98 GLN B CA 1
ATOM 1944 C C . GLN B 1 98 ? 13.977 11.648 -4.289 1 93.19 98 GLN B C 1
ATOM 1946 O O . GLN B 1 98 ? 14.438 12.602 -3.652 1 93.19 98 GLN B O 1
ATOM 1951 N N . PHE B 1 99 ? 14.141 11.594 -5.516 1 93.94 99 PHE B N 1
ATOM 1952 C CA . PHE B 1 99 ? 15.086 12.461 -6.207 1 93.94 99 PHE B CA 1
ATOM 1953 C C . PHE B 1 99 ? 14.367 13.609 -6.898 1 93.94 99 PHE B C 1
ATOM 1955 O O . PHE B 1 99 ? 14.93 14.695 -7.062 1 93.94 99 PHE B O 1
ATOM 1962 N N . PHE B 1 100 ? 13.07 13.422 -7.168 1 95.25 100 PHE B N 1
ATOM 1963 C CA . PHE B 1 100 ? 12.445 14.414 -8.031 1 95.25 100 PHE B CA 1
ATOM 1964 C C . PHE B 1 100 ? 11.289 15.102 -7.328 1 95.25 100 PHE B C 1
ATOM 1966 O O . PHE B 1 100 ? 10.734 16.078 -7.836 1 95.25 100 PHE B O 1
ATOM 1973 N N . TYR B 1 101 ? 10.945 14.633 -6.148 1 95.38 101 TYR B N 1
ATOM 1974 C CA . TYR B 1 101 ? 9.75 15.188 -5.523 1 95.38 101 TYR B CA 1
ATOM 1975 C C . TYR B 1 101 ? 10.047 15.68 -4.113 1 95.38 101 TYR B C 1
ATOM 1977 O O . TYR B 1 101 ? 9.664 16.797 -3.744 1 95.38 101 TYR B O 1
ATOM 1985 N N . PHE B 1 102 ? 10.805 15 -3.34 1 94.88 102 PHE B N 1
ATOM 1986 C CA . PHE B 1 102 ? 11.031 15.328 -1.938 1 94.88 102 PHE B CA 1
ATOM 1987 C C . PHE B 1 102 ? 11.953 16.531 -1.811 1 94.88 102 PHE B C 1
ATOM 1989 O O . PHE B 1 102 ? 13 16.594 -2.461 1 94.88 102 PHE B O 1
ATOM 1996 N N . ASP B 1 103 ? 11.523 17.453 -1.025 1 93.19 103 ASP B N 1
ATOM 1997 C CA . ASP B 1 103 ? 12.344 18.594 -0.6 1 93.19 103 ASP B CA 1
ATOM 1998 C C . ASP B 1 103 ? 12.984 18.328 0.762 1 93.19 103 ASP B C 1
ATOM 2000 O O . ASP B 1 103 ? 12.328 18.484 1.798 1 93.19 103 ASP B O 1
ATOM 2004 N N . LYS B 1 104 ? 14.25 18.109 0.813 1 88.88 104 LYS B N 1
ATOM 2005 C CA . LYS B 1 104 ? 14.922 17.719 2.047 1 88.88 104 LYS B CA 1
ATOM 2006 C C . LYS B 1 104 ? 15.695 18.891 2.645 1 88.88 104 LYS B C 1
ATOM 2008 O O . LYS B 1 104 ? 16.609 18.703 3.451 1 88.88 104 LYS B O 1
ATOM 2013 N N . THR B 1 105 ? 15.328 20 2.244 1 87.19 105 THR B N 1
ATOM 2014 C CA . THR B 1 105 ? 16.031 21.188 2.705 1 87.19 105 THR B CA 1
ATOM 2015 C C . THR B 1 105 ? 16.047 21.25 4.23 1 87.19 105 THR B C 1
ATOM 2017 O O . THR B 1 105 ? 17.062 21.625 4.828 1 87.19 105 THR B O 1
ATOM 2020 N N . HIS B 1 106 ? 14.984 20.828 4.883 1 82 106 HIS B N 1
ATOM 2021 C CA . HIS B 1 106 ? 14.898 20.953 6.336 1 82 106 HIS B CA 1
ATOM 2022 C C . HIS B 1 106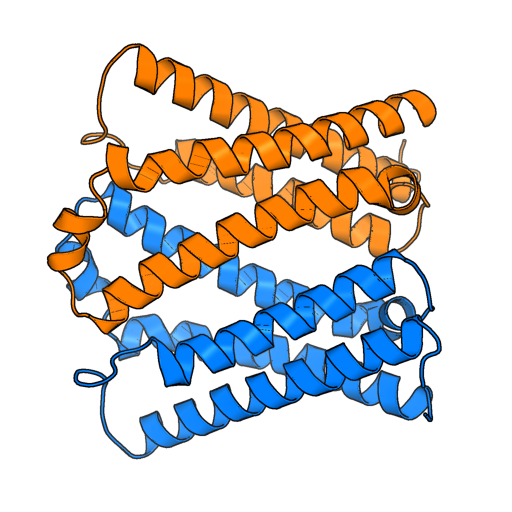 ? 15.078 19.594 7.012 1 82 106 HIS B C 1
ATOM 2024 O O . HIS B 1 106 ? 14.836 19.453 8.211 1 82 106 HIS B O 1
ATOM 2030 N N . ALA B 1 107 ? 15.461 18.641 6.234 1 80.56 107 ALA B N 1
ATOM 2031 C CA . ALA B 1 107 ? 15.742 17.328 6.805 1 80.56 107 ALA B CA 1
ATOM 2032 C C . ALA B 1 107 ? 17.016 17.359 7.645 1 80.56 107 ALA B C 1
ATOM 2034 O O . ALA B 1 107 ? 17.922 18.141 7.383 1 80.56 107 ALA B O 1
ATOM 2035 N N . PRO B 1 108 ? 17 16.484 8.617 1 83.56 108 PRO B N 1
ATOM 2036 C CA . PRO B 1 108 ? 18.203 16.438 9.445 1 83.56 108 PRO B CA 1
ATOM 2037 C C . PRO B 1 108 ? 19.453 16.141 8.633 1 83.56 108 PRO B C 1
ATOM 2039 O O . PRO B 1 108 ? 19.391 15.438 7.621 1 83.56 108 PRO B O 1
ATOM 2042 N N . LYS B 1 109 ? 20.5 16.766 9.156 1 85 109 LYS B N 1
ATOM 2043 C CA . LYS B 1 109 ? 21.797 16.609 8.492 1 85 109 LYS B CA 1
ATOM 2044 C C . LYS B 1 109 ? 22.781 15.844 9.375 1 85 109 LYS B C 1
ATOM 2046 O O . LYS B 1 109 ? 22.547 15.672 10.57 1 85 109 LYS B O 1
ATOM 2051 N N . GLY B 1 110 ? 23.766 15.18 8.719 1 86.88 110 GLY B N 1
ATOM 2052 C CA . GLY B 1 110 ? 24.797 14.438 9.43 1 86.88 110 GLY B CA 1
ATOM 2053 C C . GLY B 1 110 ? 25.141 13.117 8.773 1 86.88 110 GLY B C 1
ATOM 2054 O O . GLY B 1 110 ? 24.438 12.656 7.879 1 86.88 110 GLY B O 1
ATOM 2055 N N . LEU B 1 111 ? 26.156 12.641 9.32 1 87.88 111 LEU B N 1
ATOM 2056 C CA . LEU B 1 111 ? 26.719 11.445 8.695 1 87.88 111 LEU B CA 1
ATOM 2057 C C . LEU B 1 111 ? 25.781 10.258 8.859 1 87.88 111 LEU B C 1
ATOM 2059 O O . LEU B 1 111 ? 25.578 9.492 7.91 1 87.88 111 LEU B O 1
ATOM 2063 N N . ILE B 1 112 ? 25.234 10.109 10.008 1 84.5 112 ILE B N 1
ATOM 2064 C CA . ILE B 1 112 ? 24.375 8.969 10.281 1 84.5 112 ILE B CA 1
ATOM 2065 C C . ILE B 1 112 ? 23.125 9.039 9.398 1 84.5 112 ILE B C 1
ATOM 2067 O O . ILE B 1 112 ? 22.688 8.031 8.844 1 84.5 112 ILE B O 1
ATOM 2071 N N . PHE B 1 113 ? 22.594 10.188 9.195 1 84.62 113 PHE B N 1
ATOM 2072 C CA . PHE B 1 113 ? 21.406 10.383 8.375 1 84.62 113 PHE B CA 1
ATOM 2073 C C . PHE B 1 113 ? 21.719 10.156 6.902 1 84.62 113 PHE B C 1
ATOM 2075 O O . PHE B 1 113 ? 20.953 9.516 6.188 1 84.62 113 PHE B O 1
ATOM 2082 N N . THR B 1 114 ? 22.844 10.625 6.551 1 88.31 114 THR B N 1
ATOM 2083 C CA . THR B 1 114 ? 23.266 10.469 5.164 1 88.31 114 THR B CA 1
ATOM 2084 C C . THR B 1 114 ? 23.516 9 4.836 1 88.31 114 THR B C 1
ATOM 2086 O O . THR B 1 114 ? 23.078 8.508 3.791 1 88.31 114 THR B O 1
ATOM 2089 N N . LEU B 1 115 ? 24.094 8.359 5.734 1 89.88 115 LEU B N 1
ATOM 2090 C CA . LEU B 1 115 ? 24.359 6.938 5.535 1 89.88 115 LEU B CA 1
ATOM 2091 C C . LEU B 1 115 ? 23.062 6.137 5.512 1 89.88 115 LEU B C 1
ATOM 2093 O O . LEU B 1 115 ? 22.938 5.191 4.73 1 89.88 115 LEU B O 1
ATOM 2097 N N . GLY B 1 116 ? 22.203 6.531 6.371 1 88.5 116 GLY B N 1
ATOM 2098 C CA . GLY B 1 116 ? 20.891 5.895 6.355 1 88.5 116 GLY B CA 1
ATOM 2099 C C . GLY B 1 116 ? 20.141 6.086 5.051 1 88.5 116 GLY B C 1
ATOM 2100 O O . GLY B 1 116 ? 19.562 5.145 4.52 1 88.5 116 GLY B O 1
ATOM 2101 N N . GLU B 1 117 ? 20.219 7.246 4.574 1 89.19 117 GLU B N 1
ATOM 2102 C CA . GLU B 1 117 ? 19.562 7.551 3.305 1 89.19 117 GLU B CA 1
ATOM 2103 C C . GLU B 1 117 ? 20.188 6.766 2.158 1 89.19 117 GLU B C 1
ATOM 2105 O O . GLU B 1 117 ? 19.469 6.234 1.301 1 89.19 117 GLU B O 1
ATOM 2110 N N . ILE B 1 118 ? 21.484 6.703 2.162 1 92.56 118 ILE B N 1
ATOM 2111 C CA . ILE B 1 118 ? 22.203 5.961 1.13 1 92.56 118 ILE B CA 1
ATOM 2112 C C . ILE B 1 118 ? 21.828 4.484 1.192 1 92.56 118 ILE B C 1
ATOM 2114 O O . ILE B 1 118 ? 21.578 3.857 0.161 1 92.56 118 ILE B O 1
ATOM 2118 N N . ALA B 1 119 ? 21.75 3.965 2.379 1 93.94 119 ALA B N 1
ATOM 2119 C CA . ALA B 1 119 ? 21.375 2.566 2.568 1 93.94 119 ALA B CA 1
ATOM 2120 C C . ALA B 1 119 ? 19.953 2.309 2.08 1 93.94 119 ALA B C 1
ATOM 2122 O O . ALA B 1 119 ? 19.703 1.326 1.379 1 93.94 119 ALA B O 1
ATOM 2123 N N . LEU B 1 120 ? 19.094 3.221 2.393 1 94.25 120 LEU B N 1
ATOM 2124 C CA . LEU B 1 120 ? 17.703 3.068 1.987 1 94.25 120 LEU B CA 1
ATOM 2125 C C . LEU B 1 120 ? 17.562 3.133 0.47 1 94.25 120 LEU B C 1
ATOM 2127 O O . LEU B 1 120 ? 16.922 2.27 -0.138 1 94.25 120 LEU B O 1
ATOM 2131 N N . VAL B 1 121 ? 18.156 4.074 -0.115 1 95.19 121 VAL B N 1
ATOM 2132 C CA . VAL B 1 121 ? 18.062 4.25 -1.561 1 95.19 121 VAL B CA 1
ATOM 2133 C C . VAL B 1 121 ? 18.703 3.055 -2.268 1 95.19 121 VAL B C 1
ATOM 2135 O O . VAL B 1 121 ? 18.188 2.586 -3.287 1 95.19 121 VAL B O 1
ATOM 2138 N N . GLY B 1 122 ? 19.797 2.586 -1.694 1 97.38 122 GLY B N 1
ATOM 2139 C CA . GLY B 1 122 ? 20.406 1.372 -2.221 1 97.38 122 GLY B CA 1
ATOM 2140 C C . GLY B 1 122 ? 19.469 0.18 -2.197 1 97.38 122 GLY B C 1
ATOM 2141 O O . GLY B 1 122 ? 19.406 -0.587 -3.16 1 97.38 122 GLY B O 1
ATOM 2142 N N . LEU B 1 123 ? 18.766 0.015 -1.111 1 98.12 123 LEU B N 1
ATOM 2143 C CA . LEU B 1 123 ? 17.781 -1.062 -1.004 1 98.12 123 LEU B CA 1
ATOM 2144 C C . LEU B 1 123 ? 16.672 -0.899 -2.045 1 98.12 123 LEU B C 1
ATOM 2146 O O . LEU B 1 123 ? 16.25 -1.88 -2.656 1 98.12 123 LEU B O 1
ATOM 2150 N N . PHE B 1 124 ? 16.234 0.371 -2.266 1 98.5 124 PHE B N 1
ATOM 2151 C CA . PHE B 1 124 ? 15.172 0.618 -3.242 1 98.5 124 PHE B CA 1
ATOM 2152 C C . PHE B 1 124 ? 15.617 0.198 -4.637 1 98.5 124 PHE B C 1
ATOM 2154 O O . PHE B 1 124 ? 14.844 -0.416 -5.379 1 98.5 124 PHE B O 1
ATOM 2161 N N . PHE B 1 125 ? 16.828 0.499 -4.965 1 98.5 125 PHE B N 1
ATOM 2162 C CA . PHE B 1 125 ? 17.375 0.094 -6.254 1 98.5 125 PHE B CA 1
ATOM 2163 C C . PHE B 1 125 ? 17.453 -1.425 -6.359 1 98.5 125 PHE B C 1
ATOM 2165 O O . PHE B 1 125 ? 17.078 -2.002 -7.383 1 98.5 125 PHE B O 1
ATOM 2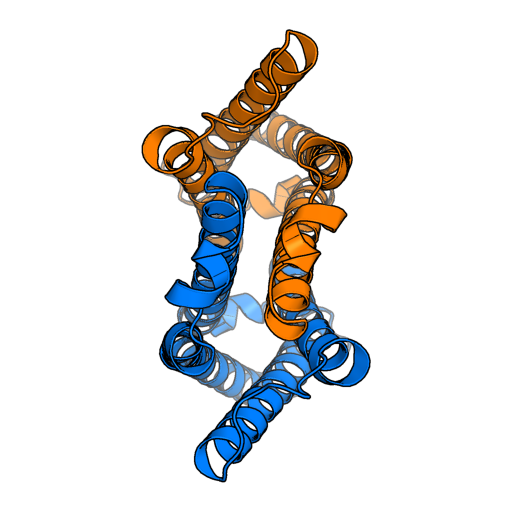172 N N . LEU B 1 126 ? 17.953 -1.996 -5.289 1 98.69 126 LEU B N 1
ATOM 2173 C CA . LEU B 1 126 ? 18.078 -3.449 -5.262 1 98.69 126 LEU B CA 1
ATOM 2174 C C . LEU B 1 126 ? 16.719 -4.113 -5.465 1 98.69 126 LEU B C 1
ATOM 2176 O O . LEU B 1 126 ? 16.578 -5.012 -6.301 1 98.69 126 LEU B O 1
ATOM 2180 N N . PHE B 1 127 ? 15.703 -3.697 -4.711 1 98.88 127 PHE B N 1
ATOM 2181 C CA . PHE B 1 127 ? 14.359 -4.254 -4.832 1 98.88 127 PHE B CA 1
ATOM 2182 C C . PHE B 1 127 ? 13.812 -4.051 -6.238 1 98.88 127 PHE B C 1
ATOM 2184 O O . PHE B 1 127 ? 13.25 -4.973 -6.828 1 98.88 127 PHE B O 1
ATOM 2191 N N . THR B 1 128 ? 13.977 -2.836 -6.766 1 98.88 128 THR B N 1
ATOM 2192 C CA . THR B 1 128 ? 13.477 -2.521 -8.102 1 98.88 128 THR B CA 1
ATOM 2193 C C . THR B 1 128 ? 14.055 -3.486 -9.133 1 98.88 128 THR B C 1
ATOM 2195 O O . THR B 1 128 ? 13.312 -4.109 -9.891 1 98.88 128 THR B O 1
ATOM 2198 N N . ILE B 1 129 ? 15.328 -3.662 -9.109 1 98.75 129 ILE B N 1
ATOM 2199 C CA . ILE B 1 129 ? 16.031 -4.43 -10.125 1 98.75 129 ILE B CA 1
ATOM 2200 C C . ILE B 1 129 ? 15.703 -5.914 -9.977 1 98.75 129 ILE B C 1
ATOM 2202 O O . ILE B 1 129 ? 15.352 -6.578 -10.953 1 98.75 129 ILE B O 1
ATOM 2206 N N . LEU B 1 130 ? 15.75 -6.398 -8.773 1 98.69 130 LEU B N 1
ATOM 2207 C CA . LEU B 1 130 ? 15.594 -7.832 -8.555 1 98.69 130 LEU B CA 1
ATOM 2208 C C . LEU B 1 130 ? 14.164 -8.273 -8.875 1 98.69 130 LEU B C 1
ATOM 2210 O O . LEU B 1 130 ? 13.953 -9.312 -9.492 1 98.69 130 LEU B O 1
ATOM 2214 N N . TYR B 1 131 ? 13.195 -7.508 -8.477 1 98.88 131 TYR B N 1
ATOM 2215 C CA . TYR B 1 131 ? 11.82 -7.914 -8.734 1 98.88 131 TYR B CA 1
ATOM 2216 C C . TYR B 1 131 ? 11.445 -7.68 -10.188 1 98.88 131 TYR B C 1
ATOM 2218 O O . TYR B 1 131 ? 10.562 -8.352 -10.727 1 98.88 131 TYR B O 1
ATOM 2226 N N . PHE B 1 132 ? 12.094 -6.719 -10.797 1 98.81 132 PHE B N 1
ATOM 2227 C CA . PHE B 1 132 ? 11.891 -6.59 -12.234 1 98.81 132 PHE B CA 1
ATOM 2228 C C . PHE B 1 132 ? 12.461 -7.789 -12.977 1 98.81 132 PHE B C 1
ATOM 2230 O O . PHE B 1 132 ? 11.852 -8.297 -13.922 1 98.81 132 PHE B O 1
ATOM 2237 N N . LEU B 1 133 ? 13.648 -8.234 -12.578 1 98.44 133 LEU B N 1
ATOM 2238 C CA . LEU B 1 133 ? 14.227 -9.438 -13.164 1 98.44 133 LEU B CA 1
ATOM 2239 C C . LEU B 1 133 ? 13.312 -10.641 -12.961 1 98.44 133 LEU B C 1
ATOM 2241 O O . LEU B 1 133 ? 13.148 -11.461 -13.867 1 98.44 133 LEU B O 1
ATOM 2245 N N . ALA B 1 134 ? 12.742 -10.727 -11.781 1 98.56 134 ALA B N 1
ATOM 2246 C CA . ALA B 1 134 ? 11.789 -11.805 -11.508 1 98.56 134 ALA B CA 1
ATOM 2247 C C . ALA B 1 134 ? 10.586 -11.719 -12.445 1 98.56 134 ALA B C 1
ATOM 2249 O O . ALA B 1 134 ? 10.094 -12.742 -12.93 1 98.56 134 ALA B O 1
ATOM 2250 N N . PHE B 1 135 ? 10.102 -10.5 -12.664 1 98.75 135 PHE B N 1
ATOM 2251 C CA . PHE B 1 135 ? 9 -10.281 -13.594 1 98.75 135 PHE B CA 1
ATOM 2252 C C . PHE B 1 135 ? 9.367 -10.75 -14.992 1 98.75 135 PHE B C 1
ATOM 2254 O O . PHE B 1 135 ? 8.586 -11.453 -15.641 1 98.75 135 PHE B O 1
ATOM 2261 N N . LEU B 1 136 ? 10.547 -10.375 -15.469 1 98.5 136 LEU B N 1
ATOM 2262 C CA . LEU B 1 136 ? 11.008 -10.797 -16.781 1 98.5 136 LEU B CA 1
ATOM 2263 C C . LEU B 1 136 ? 11.125 -12.312 -16.859 1 98.5 136 LEU B C 1
ATOM 2265 O O . LEU B 1 136 ? 10.75 -12.922 -17.859 1 98.5 136 LEU B O 1
ATOM 2269 N N . TYR B 1 137 ? 11.656 -12.914 -15.82 1 98 137 TYR B N 1
ATOM 2270 C CA . TYR B 1 137 ? 11.773 -14.367 -15.742 1 98 137 TYR B CA 1
ATOM 2271 C C . TYR B 1 137 ? 10.406 -15.023 -15.828 1 98 137 TYR B C 1
ATOM 2273 O O . TYR B 1 137 ? 10.219 -15.984 -16.578 1 98 137 TYR B O 1
ATOM 2281 N N . ASN B 1 138 ? 9.469 -14.523 -15.094 1 98.06 138 ASN B N 1
ATOM 2282 C CA . ASN B 1 138 ? 8.125 -15.102 -15.07 1 98.06 138 ASN B CA 1
ATOM 2283 C C . ASN B 1 138 ? 7.473 -15.047 -16.453 1 98.06 138 ASN B C 1
ATOM 2285 O O . ASN B 1 138 ? 6.648 -15.906 -16.781 1 98.06 138 ASN B O 1
ATOM 2289 N N . ASN B 1 139 ? 7.855 -14.07 -17.234 1 97.94 139 ASN B N 1
ATOM 2290 C CA . ASN B 1 139 ? 7.273 -13.93 -18.562 1 97.94 139 ASN B CA 1
ATOM 2291 C C . ASN B 1 139 ? 8.164 -14.547 -19.641 1 97.94 139 ASN B C 1
ATOM 2293 O O . ASN B 1 139 ? 7.91 -14.375 -20.828 1 97.94 139 ASN B O 1
ATOM 2297 N N . SER B 1 140 ? 9.242 -15.18 -19.266 1 96.69 140 SER B N 1
ATOM 2298 C CA . SER B 1 140 ? 10.18 -15.898 -20.125 1 96.69 140 SER B CA 1
ATOM 2299 C C . SER B 1 140 ? 10.875 -14.953 -21.094 1 96.69 140 SER B C 1
ATOM 2301 O O . SER B 1 140 ? 11.109 -15.297 -22.25 1 96.69 140 SER B O 1
ATOM 2303 N N . TRP B 1 141 ? 11.016 -13.82 -20.578 1 95.69 141 TRP B N 1
ATOM 2304 C CA . TRP B 1 141 ? 11.727 -12.844 -21.406 1 95.69 141 TRP B CA 1
ATOM 2305 C C . TRP B 1 141 ? 13.227 -12.898 -21.125 1 95.69 141 TRP B C 1
ATOM 2307 O O . TRP B 1 141 ? 14.023 -12.32 -21.891 1 95.69 141 TRP B O 1
ATOM 2317 N N . ILE B 1 142 ? 13.602 -13.688 -20.109 1 91.62 142 ILE B N 1
ATOM 2318 C CA . ILE B 1 142 ? 14.992 -13.992 -19.781 1 91.62 142 ILE B CA 1
ATOM 2319 C C . ILE B 1 142 ? 15.094 -15.406 -19.203 1 91.62 142 ILE B C 1
ATOM 2321 O O . ILE B 1 142 ? 14.086 -15.992 -18.797 1 91.62 142 ILE B O 1
#

Sequence (284 aa):
MNVMFLNKLIFICGILHLALGIGSSIIPKVLDWKTELTKVQPLIRQMFWTYAAYILVINICFGLVSIFGTEELLNHSFLASCLTLFISLYWLTRIGIQFFYFDKTHAPKGLIFTLGEIALVGLFFLFTILYFLAFLYNNSWIMNVMFLNKLIFICGILHLALGIGSSIIPKVLDWKTELTKVQPLIRQMFWTYAAYILVINICFGLVSIFGTEELLNHSFLASCLTLFISLYWLTRIGIQFFYFDKTHAPKGLIFTLGEIALVGLFFLFTILYFLAFLYNNSWI

Secondary structure (DSSP, 8-state):
--HHHHHHHHHHHHHHHHHHHHHHTTHHHHTTHHHHGGGS-HHHHHHHHHHHHHHHHHHHHHHHHHHHTTTGGGS--HHHHHHHHHHHHHHHHHHHHHHHT---TTS--SHHHHHHHHHHHHHHHHHHHHHHHHHHHHTT--/--HHHHHHHHHHHHHHHHHHHHHHTTHHHHTTHHHHHTTS-HHHHHHHHHHHHHHHHHHHHHHHHHHHTTTGGGS--HHHHHHHHHHHHHHHHHHHHHHHT---TTS--SHHHHHHHHHHHHHHHHHHHHHHHHHHHHTT--

Radius of gyration: 19.73 Å; Cα contacts (8 Å, |Δi|>4): 298; chains: 2; bounding box: 53×50×38 Å

Solvent-accessible surface area (backbone atoms only — not comparable to full-atom values): 14432 Å² total; per-residue (Å²): 116,64,61,69,58,53,39,52,50,41,30,52,48,8,54,48,27,43,50,47,42,60,56,54,68,49,47,49,66,73,68,38,43,75,69,47,41,66,62,36,58,67,43,60,38,49,48,46,54,48,38,50,49,51,51,43,50,51,40,35,47,54,9,50,46,23,54,77,30,33,66,59,46,60,60,48,38,71,67,22,29,52,50,26,40,48,55,10,50,55,27,45,49,50,52,48,40,59,75,74,62,57,52,62,85,83,50,80,80,53,67,68,53,49,51,50,48,52,51,50,53,50,48,33,51,50,48,19,51,54,26,40,50,39,21,36,41,24,68,64,74,82,117,64,61,70,59,53,40,53,51,41,30,52,48,8,53,49,28,42,51,46,42,61,57,55,69,48,48,49,66,74,67,38,42,71,69,48,39,66,61,36,58,67,43,60,37,49,46,44,55,48,40,51,50,50,53,43,50,50,40,35,48,55,9,48,47,22,54,79,30,33,67,60,45,58,60,48,39,70,65,21,29,51,51,26,40,48,54,11,51,55,28,46,49,50,54,49,40,60,74,74,62,56,52,62,84,84,50,81,80,52,68,70,53,50,51,49,50,50,53,51,53,50,48,34,51,49,48,18,51,54,25,39,51,38,21,35,41,24,69,64,73,82

pLDDT: mean 95.65, std 4.63, range [68.31, 98.88]

Foldseek 3Di:
DPLVVLLVLLQVLLVVLVVVLVVVVCVCVQVVLVVVLVPDDPVVSVVVVVVSVVVSVVSNVSSVCSNVVSVVLQVLDPVSLVVLQVQLVVLVVVLCCVVPPDDCVVGDDDDVVVVSVVVVNVSSVSSNVSSVVSNCNSNVVD/DPLVVLLVLLQVLLVVLVVVLVVVVCVCVQVVLVVVLVPDDPVVSVVVVVVSVVVSVVSNVSSVCSNVVSVVLQVLDPVSLVVLQVQLVVLVVVLCCVVPPDDCVVGDDDDVVVVSVVVVNVSSVSSNVSSVVSNCNSNVVD

Organism: Cytophaga hutchinsonii (strain ATCC 33406 / DSM 1761 / CIP 103989 / NBRC 15051 / NCIMB 9469 / D465) (NCBI:txid269798)